Protein 2J7Y (pdb70)

Nearest PDB structures (foldseek):
  2j7y-assembly1_A  TM=1.004E+00  e=1.438E-30  Rattus norvegicus
  2j7x-assembly1_A  TM=1.004E+00  e=1.179E-29  Rattus norvegicus
  2qgt-assembly1_A  TM=9.752E-01  e=3.119E-21  Homo sapiens
  1zky-assembly1_A  TM=9.748E-01  e=7.439E-21  Homo sapiens
  4dma-assembly1_A  TM=9.718E-01  e=1.546E-20  Homo sapiens

GO terms:
  GO:0005739 mitochondrion (C, IDA)
  GO:0000978 RNA polymerase II cis-regulatory region sequence-specific DNA binding (F, IDA)
  GO:0001228 DNA-binding transcription activator activity, RNA polymerase II-specific (F, IDA)
  GO:0045944 positive regulation of transcription by RNA polymerase II (P, IDA)
  GO:0005496 steroid binding (F, IDA)
  GO:0005515 protein binding (F, IPI)
  GO:0001541 ovarian follicle development (P, IEP)
  GO:0001662 behavioral fear response (P, IDA)
  GO:0043025 neuronal cell body (C, IDA)
  GO:0043204 perikaryon (C, IDA)
  GO:0048471 perinuclear region of cytoplasm (C, IDA)
  GO:0035094 response to nicotine (P, IEP)
  GO:0003707 nuclear steroid receptor activity (F, IDA)
  GO:0043065 positive regulation of apoptotic process (P, IDA)
  GO:0043524 negative regulation of neuron apoptotic process (P, IDA)
  GO:0043627 response to estrogen (P, IEP)
  GO:0044752 response to human chorionic gonadotropin (P, IEP)
  GO:0045471 response to ethanol (P, IEP)
  GO:0045893 positive regulation of DNA-templated transcription (P, IDA)
  GO:0009410 response to xenobiotic stimulus (P, IEP)

Sequence (235 aa):
TLSPEQLVLTLLEAEPPNVLVSFTEASMMMSLTKLADKELVHMIGWAKKIPGFVELSLLDQVRLLESCWMEVLMVGLMWRSIDHPGKLIFAPDLVLDRDEGKCVEGILEIFDMLLATTSRFRELKLQHKEYLCVKAMILLNSSMYPLAESSRKLTHLLNAVTDALVWVIAKSGISSQQQSVRLANLLMLLSHVRHISNKGMEHLLSMKCKNVVPVYDLLLEMLNAHQSLINLLAD

Structure (mmCIF, N/CA/C/O backbone):
data_2J7Y
#
_entry.id   2J7Y
#
_cell.length_a   62.640
_cell.length_b   62.640
_cell.length_c   171.640
_cell.angle_alpha   90.00
_cell.angle_beta   90.00
_cell.angle_gamma   90.00
#
_symmetry.space_group_name_H-M   'P 41 2 2'
#
loop_
_entity.id
_entity.type
_entity.pdbx_description
1 polymer 'ESTROGEN RECEPTOR BETA'
2 polymer 'NUCLEAR RECEPTOR COACTIVATOR 5'
3 non-polymer (16ALPHA,17ALPHA)-ESTRA-1,3,5(10)-TRIENE-3,16,17-TRIOL
4 non-polymer 1,2-ETHANEDIOL
5 non-polymer 'BICARBONATE ION'
6 non-polymer 'SULFATE ION'
7 water water
#
loop_
_atom_site.group_PDB
_atom_site.id
_atom_site.type_symbol
_atom_site.label_atom_id
_atom_site.label_alt_id
_atom_site.label_comp_id
_atom_site.label_asym_id
_atom_site.label_entity_id
_atom_site.label_seq_id
_atom_site.pdbx_PDB_ins_code
_atom_site.Cartn_x
_atom_site.Cartn_y
_atom_site.Cartn_z
_atom_site.occupancy
_atom_site.B_iso_or_equiv
_atom_site.auth_seq_id
_atom_site.auth_comp_id
_atom_site.auth_asym_id
_atom_site.auth_atom_id
_atom_site.pdbx_PDB_model_num
ATOM 1 N N . THR A 1 8 ? 49.865 66.934 84.061 1.00 72.34 217 THR A N 1
ATOM 2 C CA . THR A 1 8 ? 50.544 65.731 83.495 1.00 70.46 217 THR A CA 1
ATOM 3 C C . THR A 1 8 ? 51.922 65.498 84.137 1.00 65.89 217 THR A C 1
ATOM 4 O O . THR A 1 8 ? 52.563 66.426 84.638 1.00 64.43 217 THR A O 1
ATOM 8 N N . LEU A 1 9 ? 52.349 64.237 84.126 1.00 57.99 218 LEU A N 1
ATOM 9 C CA . LEU A 1 9 ? 53.689 63.838 84.546 1.00 50.13 218 LEU A CA 1
ATOM 10 C C . LEU A 1 9 ? 54.677 64.103 83.426 1.00 46.72 218 LEU A C 1
ATOM 11 O O . LEU A 1 9 ? 54.301 64.109 82.256 1.00 46.29 218 LEU A O 1
ATOM 16 N N . SER A 1 10 ? 55.950 64.262 83.758 1.00 43.57 219 SER A N 1
ATOM 17 C CA . SER A 1 10 ? 56.986 64.272 82.745 1.00 44.47 219 SER A CA 1
ATOM 18 C C . SER A 1 10 ? 57.137 62.864 82.157 1.00 46.03 219 SER A C 1
ATOM 19 O O . SER A 1 10 ? 56.653 61.898 82.748 1.00 42.09 219 SER A O 1
ATOM 22 N N . PRO A 1 11 ? 57.800 62.742 80.993 1.00 47.97 220 PRO A N 1
ATOM 23 C CA . PRO A 1 11 ? 58.029 61.376 80.500 1.00 46.77 220 PRO A CA 1
ATOM 24 C C . PRO A 1 11 ? 58.871 60.531 81.461 1.00 45.86 220 PRO A C 1
ATOM 25 O O . PRO A 1 11 ? 58.561 59.349 81.645 1.00 44.25 220 PRO A O 1
ATOM 29 N N . GLU A 1 12 ? 59.923 61.091 82.060 1.00 45.06 221 GLU A N 1
ATOM 30 C CA . GLU A 1 12 ? 60.691 60.317 83.043 1.00 47.71 221 GLU A CA 1
ATOM 31 C C . GLU A 1 12 ? 59.801 59.885 84.214 1.00 45.30 221 GLU A C 1
ATOM 32 O O . GLU A 1 12 ? 59.908 58.753 84.685 1.00 42.42 221 GLU A O 1
ATOM 38 N N . GLN A 1 13 ? 58.935 60.780 84.687 1.00 42.94 222 GLN A N 1
ATOM 39 C CA . GLN A 1 13 ? 58.021 60.438 85.772 1.00 41.99 222 GLN A CA 1
ATOM 40 C C . GLN A 1 13 ? 57.071 59.316 85.367 1.00 40.74 222 GLN A C 1
ATOM 41 O O . GLN A 1 13 ? 56.797 58.399 86.160 1.00 38.38 222 GLN A O 1
ATOM 47 N N . LEU A 1 14 ? 56.547 59.382 84.146 1.00 41.18 223 LEU A N 1
ATOM 48 C CA . LEU A 1 14 ? 55.616 58.348 83.671 1.00 38.58 223 LEU A CA 1
ATOM 49 C C . LEU A 1 14 ? 56.295 56.985 83.559 1.00 37.54 223 LEU A C 1
ATOM 50 O O . LEU A 1 14 ? 55.789 55.996 84.049 1.00 38.56 223 LEU A O 1
ATOM 57 N N . VAL A 1 15 ? 57.487 56.956 82.985 1.00 38.30 224 VAL A N 1
ATOM 58 C CA . VAL A 1 15 ? 58.204 55.684 82.861 1.00 38.53 224 VAL A CA 1
ATOM 59 C C . VAL A 1 15 ? 58.511 55.063 84.241 1.00 36.01 224 VAL A C 1
ATOM 60 O O . VAL A 1 15 ? 58.354 53.849 84.419 1.00 36.86 224 VAL A O 1
ATOM 64 N N . LEU A 1 16 ? 58.947 55.880 85.202 1.00 37.96 225 LEU A N 1
ATOM 65 C CA . LEU A 1 16 ? 59.170 55.377 86.562 1.00 37.83 225 LEU A CA 1
ATOM 66 C C . LEU A 1 16 ? 57.884 54.868 87.218 1.00 40.10 225 LEU A C 1
ATOM 67 O O . LEU A 1 16 ? 57.917 53.913 87.993 1.00 39.55 225 LEU A O 1
ATOM 72 N N . THR A 1 17 ? 56.741 55.492 86.909 1.00 39.31 226 THR A N 1
ATOM 73 C CA . THR A 1 17 ? 55.468 54.984 87.403 1.00 38.05 226 THR A CA 1
ATOM 74 C C . THR A 1 17 ? 55.152 53.602 86.828 1.00 37.19 226 THR A C 1
ATOM 75 O O . THR A 1 17 ? 54.719 52.701 87.561 1.00 37.78 226 THR A O 1
ATOM 79 N N . LEU A 1 18 ? 55.425 53.419 85.538 1.00 39.00 227 LEU A N 1
ATOM 80 C CA . LEU A 1 18 ? 55.247 52.128 84.867 1.00 36.38 227 LEU A CA 1
ATOM 81 C C . LEU A 1 18 ? 56.176 51.093 85.479 1.00 38.55 227 LEU A C 1
ATOM 82 O O . LEU A 1 18 ? 55.772 49.974 85.700 1.00 37.42 227 LEU A O 1
ATOM 87 N N . LEU A 1 19 ? 57.412 51.471 85.778 1.00 36.58 228 LEU A N 1
ATOM 88 C CA . LEU A 1 19 ? 58.325 50.520 86.413 1.00 36.94 228 LEU A CA 1
ATOM 89 C C . LEU A 1 19 ? 57.717 50.004 87.727 1.00 37.30 228 LEU A C 1
ATOM 90 O O . LEU A 1 19 ? 57.669 48.794 87.999 1.00 37.30 228 LEU A O 1
ATOM 95 N N . GLU A 1 20 ? 57.250 50.914 88.549 1.00 37.21 229 GLU A N 1
ATOM 96 C CA . GLU A 1 20 ? 56.826 50.495 89.888 1.00 38.78 229 GLU A CA 1
ATOM 97 C C . GLU A 1 20 ? 55.504 49.730 89.869 1.00 39.37 229 GLU A C 1
ATOM 98 O O . GLU A 1 20 ? 55.216 48.986 90.813 1.00 42.04 229 GLU A O 1
ATOM 104 N N . ALA A 1 21 ? 54.742 49.877 88.777 1.00 37.02 230 ALA A N 1
ATOM 105 C CA . ALA A 1 21 ? 53.492 49.131 88.580 1.00 37.77 230 ALA A CA 1
ATOM 106 C C . ALA A 1 21 ? 53.709 47.661 88.231 1.00 37.41 230 ALA A C 1
ATOM 107 O O . ALA A 1 21 ? 52.767 46.870 88.260 1.00 40.81 230 ALA A O 1
ATOM 109 N N . GLU A 1 22 ? 54.946 47.277 87.919 1.00 37.80 231 GLU A N 1
ATOM 110 C CA . GLU A 1 22 ? 55.216 45.952 87.412 1.00 38.46 231 GLU A CA 1
ATOM 111 C C . GLU A 1 22 ? 54.667 44.901 88.380 1.00 38.01 231 GLU A C 1
ATOM 112 O O . GLU A 1 22 ? 54.889 44.981 89.607 1.00 39.21 231 GLU A O 1
ATOM 118 N N . PRO A 1 23 ? 54.004 43.877 87.834 1.00 40.24 232 PRO A N 1
ATOM 119 C CA . PRO A 1 23 ? 53.412 42.858 88.694 1.00 40.56 232 PRO A CA 1
ATOM 120 C C . PRO A 1 23 ? 54.438 41.893 89.295 1.00 41.73 232 PRO A C 1
ATOM 121 O O . PRO A 1 23 ? 55.532 41.738 88.751 1.00 38.79 232 PRO A O 1
ATOM 125 N N . PRO A 1 24 ? 54.065 41.220 90.397 1.00 42.33 233 PRO A N 1
ATOM 126 C CA . PRO A 1 24 ? 54.883 40.138 90.910 1.00 42.27 233 PRO A CA 1
ATOM 127 C C . PRO A 1 24 ? 55.002 39.030 89.883 1.00 43.29 233 PRO A C 1
ATOM 128 O O . PRO A 1 24 ? 54.110 38.845 89.051 1.00 43.41 233 PRO A O 1
ATOM 132 N N . ASN A 1 25 ? 56.082 38.281 89.963 1.00 42.06 234 ASN A N 1
ATOM 133 C CA . ASN A 1 25 ? 56.217 37.096 89.160 1.00 43.60 234 ASN A CA 1
ATOM 134 C C . ASN A 1 25 ? 55.489 35.939 89.809 1.00 39.74 234 ASN A C 1
ATOM 135 O O . ASN A 1 25 ? 55.271 35.933 91.025 1.00 39.52 234 ASN A O 1
ATOM 140 N N . VAL A 1 26 ? 55.122 34.972 88.972 1.00 40.87 235 VAL A N 1
ATOM 141 C CA . VAL A 1 26 ? 54.386 33.808 89.406 1.00 42.81 235 VAL A CA 1
ATOM 142 C C . VAL A 1 26 ? 55.161 32.562 89.019 1.00 39.31 235 VAL A C 1
ATOM 143 O O . VAL A 1 26 ? 55.949 32.556 88.072 1.00 40.92 235 VAL A O 1
ATOM 147 N N . LEU A 1 27 ? 54.915 31.506 89.772 1.00 38.91 236 LEU A N 1
ATOM 148 C CA . LEU A 1 27 ? 55.500 30.205 89.538 1.00 43.81 236 LEU A CA 1
ATOM 149 C C . LEU A 1 27 ? 54.341 29.240 89.314 1.00 45.59 236 LEU A C 1
ATOM 150 O O . LEU A 1 27 ? 53.284 29.369 89.950 1.00 45.79 236 LEU A O 1
ATOM 155 N N . VAL A 1 28 ? 54.538 28.288 88.410 1.00 51.58 237 VAL A N 1
ATOM 156 C CA . VAL A 1 28 ? 53.470 27.350 88.054 1.00 57.09 237 VAL A CA 1
ATOM 157 C C . VAL A 1 28 ? 53.354 26.268 89.116 1.00 61.54 237 VAL A C 1
ATOM 158 O O . VAL A 1 28 ? 52.321 26.165 89.779 1.00 65.90 237 VAL A O 1
ATOM 160 N N . SER A 1 29 ? 54.409 25.468 89.277 1.00 62.47 238 SER A N 1
ATOM 161 C CA . SER A 1 29 ? 54.400 24.326 90.213 1.00 65.34 238 SER A CA 1
ATOM 162 C C . SER A 1 29 ? 55.522 23.324 89.902 1.00 66.44 238 SER A C 1
ATOM 163 O O . SER A 1 29 ? 56.595 23.700 89.417 1.00 68.24 238 SER A O 1
ATOM 166 N N . PHE A 1 35 ? 55.637 15.961 79.925 1.00 49.69 244 PHE A N 1
ATOM 167 C CA . PHE A 1 35 ? 54.372 16.603 79.583 1.00 49.35 244 PHE A CA 1
ATOM 168 C C . PHE A 1 35 ? 53.466 15.672 78.776 1.00 49.92 244 PHE A C 1
ATOM 169 O O . PHE A 1 35 ? 53.947 14.846 77.998 1.00 51.49 244 PHE A O 1
ATOM 177 N N . THR A 1 36 ? 52.159 15.786 79.000 1.00 47.21 245 THR A N 1
ATOM 178 C CA . THR A 1 36 ? 51.155 15.313 78.053 1.00 45.38 245 THR A CA 1
ATOM 179 C C . THR A 1 36 ? 50.468 16.539 77.462 1.00 45.12 245 THR A C 1
ATOM 180 O O . THR A 1 36 ? 50.740 17.669 77.878 1.00 42.65 245 THR A O 1
ATOM 184 N N . GLU A 1 37 ? 49.555 16.332 76.520 1.00 43.20 246 GLU A N 1
ATOM 185 C CA . GLU A 1 37 ? 48.750 17.450 76.027 1.00 45.63 246 GLU A CA 1
ATOM 186 C C . GLU A 1 37 ? 47.982 18.098 77.185 1.00 43.95 246 GLU A C 1
ATOM 187 O O . GLU A 1 37 ? 47.956 19.331 77.320 1.00 43.19 246 GLU A O 1
ATOM 193 N N . ALA A 1 38 ? 47.377 17.251 78.021 1.00 43.46 247 ALA A N 1
ATOM 194 C CA . ALA A 1 38 ? 46.622 17.696 79.195 1.00 42.13 247 ALA A CA 1
ATOM 195 C C . ALA A 1 38 ? 47.471 18.472 80.203 1.00 41.52 247 ALA A C 1
ATOM 196 O O . ALA A 1 38 ? 47.073 19.553 80.643 1.00 41.06 247 ALA A O 1
ATOM 198 N N . SER A 1 39 ? 48.626 17.920 80.572 1.00 39.85 248 SER A N 1
ATOM 199 C CA . SER A 1 39 ? 49.458 18.518 81.614 1.00 40.79 248 SER A CA 1
ATOM 200 C C . SER A 1 39 ? 50.136 19.823 81.170 1.00 40.07 248 SER A C 1
ATOM 201 O O . SER A 1 39 ? 50.315 20.714 81.993 1.00 43.24 248 SER A O 1
ATOM 204 N N . MET A 1 40 ? 50.515 19.942 79.892 1.00 40.01 249 MET A N 1
ATOM 205 C CA . MET A 1 40 ? 51.059 21.217 79.376 1.00 41.52 249 MET A CA 1
ATOM 206 C C . MET A 1 40 ? 49.973 22.280 79.403 1.00 39.42 249 MET A C 1
ATOM 207 O O . MET A 1 40 ? 50.206 23.384 79.886 1.00 36.94 249 MET A O 1
ATOM 212 N N . MET A 1 41 ? 48.781 21.956 78.911 1.00 37.81 250 MET A N 1
ATOM 213 C CA . MET A 1 41 ? 47.685 22.939 78.925 1.00 41.34 250 MET A CA 1
ATOM 214 C C . MET A 1 41 ? 47.223 23.297 80.341 1.00 42.25 250 MET A C 1
ATOM 215 O O . MET A 1 41 ? 46.840 24.438 80.608 1.00 39.85 250 MET A O 1
ATOM 220 N N . MET A 1 42 ? 47.258 22.322 81.245 1.00 40.56 251 MET A N 1
ATOM 221 C CA . MET A 1 42 ? 46.944 22.586 82.644 1.00 42.37 251 MET A CA 1
ATOM 222 C C . MET A 1 42 ? 47.913 23.592 83.240 1.00 38.95 251 MET A C 1
ATOM 223 O O . MET A 1 42 ? 47.501 24.560 83.872 1.00 40.45 251 MET A O 1
ATOM 228 N N . SER A 1 43 ? 49.204 23.353 83.043 1.00 37.64 252 SER A N 1
ATOM 229 C CA . SER A 1 43 ? 50.239 24.299 83.485 1.00 38.23 252 SER A CA 1
ATOM 230 C C . SER A 1 43 ? 50.077 25.692 82.890 1.00 36.73 252 SER A C 1
ATOM 231 O O . SER A 1 43 ? 50.190 26.694 83.596 1.00 38.24 252 SER A O 1
ATOM 234 N N . LEU A 1 44 ? 49.819 25.756 81.587 1.00 36.58 253 LEU A N 1
ATOM 235 C CA . LEU A 1 44 ? 49.738 27.040 80.897 1.00 36.56 253 LEU A CA 1
ATOM 236 C C . LEU A 1 44 ? 48.491 27.802 81.325 1.00 37.28 253 LEU A C 1
ATOM 237 O O . LEU A 1 44 ? 48.545 29.009 81.510 1.00 37.21 253 LEU A O 1
ATOM 242 N N . THR A 1 45 ? 47.370 27.099 81.478 1.00 38.66 254 THR A N 1
ATOM 243 C CA . THR A 1 45 ? 46.132 27.751 81.933 1.00 38.74 254 THR A CA 1
ATOM 244 C C . THR A 1 45 ? 46.215 28.188 83.405 1.00 36.31 254 THR A C 1
ATOM 245 O O . THR A 1 45 ? 45.793 29.290 83.746 1.00 39.46 254 THR A O 1
ATOM 249 N N . LYS A 1 46 ? 46.787 27.361 84.267 1.00 36.44 255 LYS A N 1
ATOM 250 C CA . LYS A 1 46 ? 47.010 27.767 85.659 1.00 40.40 255 LYS A CA 1
ATOM 251 C C . LYS A 1 46 ? 47.892 29.018 85.755 1.00 39.22 255 LYS A C 1
ATOM 252 O O . LYS A 1 46 ? 47.617 29.927 86.556 1.00 38.00 255 LYS A O 1
ATOM 256 N N . LEU A 1 47 ? 48.929 29.066 84.919 1.00 37.90 256 LEU A N 1
ATOM 257 C CA . LEU A 1 47 ? 49.808 30.223 84.803 1.00 38.20 256 LEU A CA 1
ATOM 258 C C . LEU A 1 47 ? 49.042 31.482 84.393 1.00 40.14 256 LEU A C 1
ATOM 259 O O . LEU A 1 47 ? 49.179 32.531 85.032 1.00 38.49 256 LEU A O 1
ATOM 264 N N . ALA A 1 48 ? 48.243 31.372 83.332 1.00 38.59 257 ALA A N 1
ATOM 265 C CA . ALA A 1 48 ? 47.501 32.519 82.834 1.00 38.14 257 ALA A CA 1
ATOM 266 C C . ALA A 1 48 ? 46.563 33.074 83.904 1.00 38.41 257 ALA A C 1
ATOM 267 O O . ALA A 1 48 ? 46.476 34.285 84.081 1.00 37.47 257 ALA A O 1
ATOM 269 N N . ASP A 1 49 ? 45.850 32.202 84.598 1.00 37.49 258 ASP A N 1
ATOM 270 C CA . ASP A 1 49 ? 44.923 32.647 85.631 1.00 37.13 258 ASP A CA 1
ATOM 271 C C . ASP A 1 49 ? 45.637 33.419 86.737 1.00 39.07 258 ASP A C 1
ATOM 272 O O . ASP A 1 49 ? 45.146 34.468 87.170 1.00 41.18 258 ASP A O 1
ATOM 277 N N . LYS A 1 50 ? 46.808 32.931 87.163 1.00 38.15 259 LYS A N 1
ATOM 278 C CA . LYS A 1 50 ? 47.593 33.593 88.204 1.00 38.37 259 LYS A CA 1
ATOM 279 C C . LYS A 1 50 ? 48.058 34.973 87.724 1.00 37.03 259 LYS A C 1
ATOM 280 O O . LYS A 1 50 ? 47.950 35.957 88.451 1.00 38.66 259 LYS A O 1
ATOM 286 N N . GLU A 1 51 ? 48.599 35.031 86.505 1.00 36.30 260 GLU A N 1
ATOM 287 C CA . GLU A 1 51 ? 49.037 36.291 85.920 1.00 36.07 260 GLU A CA 1
ATOM 288 C C . GLU A 1 51 ? 47.915 37.283 85.724 1.00 36.80 260 GLU A C 1
ATOM 289 O O . GLU A 1 51 ? 48.128 38.498 85.856 1.00 38.59 260 GLU A O 1
ATOM 295 N N . LEU A 1 52 ? 46.731 36.788 85.387 1.00 36.62 261 LEU A N 1
ATOM 296 C CA . LEU A 1 52 ? 45.579 37.677 85.164 1.00 37.16 261 LEU A CA 1
ATOM 297 C C . LEU A 1 52 ? 45.200 38.430 86.426 1.00 36.30 261 LEU A C 1
ATOM 298 O O . LEU A 1 52 ? 44.881 39.616 86.367 1.00 37.94 261 LEU A O 1
ATOM 303 N N . VAL A 1 53 ? 45.241 37.751 87.568 1.00 36.12 262 VAL A N 1
ATOM 304 C CA . VAL A 1 53 ? 44.924 38.403 88.840 1.00 37.43 262 VAL A CA 1
ATOM 305 C C . VAL A 1 53 ? 45.876 39.585 89.033 1.00 35.57 262 VAL A C 1
ATOM 306 O O . VAL A 1 53 ? 45.435 40.694 89.361 1.00 38.11 262 VAL A O 1
ATOM 310 N N . HIS A 1 54 ? 47.175 39.354 88.827 1.00 37.21 263 HIS A N 1
ATOM 311 C CA . HIS A 1 54 ? 48.176 40.410 88.970 1.00 38.76 263 HIS A CA 1
ATOM 312 C C . HIS A 1 54 ? 48.063 41.493 87.881 1.00 37.96 263 HIS A C 1
ATOM 313 O O . HIS A 1 54 ? 48.320 42.661 88.148 1.00 41.01 263 HIS A O 1
ATOM 320 N N . MET A 1 55 ? 47.613 41.114 86.683 1.00 38.58 264 MET A N 1
ATOM 321 C CA . MET A 1 55 ? 47.427 42.072 85.603 1.00 38.49 264 MET A CA 1
ATOM 322 C C . MET A 1 55 ? 46.438 43.166 85.961 1.00 35.74 264 MET A C 1
ATOM 323 O O . MET A 1 55 ? 46.639 44.333 85.623 1.00 37.89 264 MET A O 1
ATOM 328 N N . ILE A 1 56 ? 45.349 42.794 86.626 1.00 37.36 265 ILE A N 1
ATOM 329 C CA . ILE A 1 56 ? 44.363 43.785 87.037 1.00 36.36 265 ILE A CA 1
ATOM 330 C C . ILE A 1 56 ? 44.959 44.793 88.004 1.00 37.45 265 ILE A C 1
ATOM 331 O O . ILE A 1 56 ? 44.736 46.011 87.858 1.00 37.54 265 ILE A O 1
ATOM 336 N N . GLY A 1 57 ? 45.743 44.290 88.970 1.00 38.77 266 GLY A N 1
ATOM 337 C CA . GLY A 1 57 ? 46.476 45.143 89.912 1.00 39.00 266 GLY A CA 1
ATOM 338 C C . GLY A 1 57 ? 47.428 46.096 89.219 1.00 38.17 266 GLY A C 1
ATOM 339 O O . GLY A 1 57 ? 47.489 47.282 89.561 1.00 39.56 266 GLY A O 1
ATOM 340 N N . TRP A 1 58 ? 48.138 45.578 88.229 1.00 38.28 267 TRP A N 1
ATOM 341 C CA . TRP A 1 58 ? 49.045 46.367 87.372 1.00 37.87 267 TRP A CA 1
ATOM 342 C C . TRP A 1 58 ? 48.304 47.479 86.643 1.00 38.09 267 TRP A C 1
ATOM 343 O O . TRP A 1 58 ? 48.678 48.636 86.725 1.00 36.02 267 TRP A O 1
ATOM 354 N N . ALA A 1 59 ? 47.215 47.136 85.954 1.00 36.41 268 ALA A N 1
ATOM 355 C CA . ALA A 1 59 ? 46.448 48.150 85.218 1.00 37.08 268 ALA A CA 1
ATOM 356 C C . ALA A 1 59 ? 46.022 49.308 86.133 1.00 36.06 268 ALA A C 1
ATOM 357 O O . ALA A 1 59 ? 46.095 50.481 85.748 1.00 40.18 268 ALA A O 1
ATOM 359 N N . LYS A 1 60 ? 45.577 48.977 87.341 1.00 36.49 269 LYS A N 1
ATOM 360 C CA . LYS A 1 60 ? 45.144 49.982 88.310 1.00 40.42 269 LYS A CA 1
ATOM 361 C C . LYS A 1 60 ? 46.245 50.986 88.727 1.00 39.58 269 LYS A C 1
ATOM 362 O O . LYS A 1 60 ? 45.931 52.078 89.198 1.00 39.76 269 LYS A O 1
ATOM 368 N N . LYS A 1 61 ? 47.505 50.608 88.545 1.00 42.47 270 LYS A N 1
ATOM 369 C CA . LYS A 1 61 ? 48.648 51.478 88.835 1.00 43.12 270 LYS A CA 1
ATOM 370 C C . LYS A 1 61 ? 49.108 52.346 87.665 1.00 43.38 270 LYS A C 1
ATOM 371 O O . LYS A 1 61 ? 49.978 53.215 87.839 1.00 46.05 270 LYS A O 1
ATOM 377 N N . ILE A 1 62 ? 48.539 52.132 86.480 1.00 41.85 271 ILE A N 1
ATOM 378 C CA . ILE A 1 62 ? 48.865 52.935 85.304 1.00 42.22 271 ILE A CA 1
ATOM 379 C C . ILE A 1 62 ? 48.156 54.269 85.469 1.00 46.40 271 ILE A C 1
ATOM 380 O O . ILE A 1 62 ? 46.947 54.301 85.684 1.00 44.47 271 ILE A O 1
ATOM 385 N N . PRO A 1 63 ? 48.902 55.385 85.374 1.00 50.11 272 PRO A N 1
ATOM 386 C CA . PRO A 1 63 ? 48.303 56.701 85.629 1.00 49.53 272 PRO A CA 1
ATOM 387 C C . PRO A 1 63 ? 47.041 56.943 84.811 1.00 42.48 272 PRO A C 1
ATOM 388 O O . PRO A 1 63 ? 47.041 56.783 83.578 1.00 45.79 272 PRO A O 1
ATOM 392 N N . GLY A 1 64 ? 45.971 57.263 85.516 1.00 42.59 273 GLY A N 1
ATOM 393 C CA . GLY A 1 64 ? 44.702 57.601 84.890 1.00 42.93 273 GLY A CA 1
ATOM 394 C C . GLY A 1 64 ? 43.745 56.440 84.696 1.00 41.09 273 GLY A C 1
ATOM 395 O O . GLY A 1 64 ? 42.556 56.663 84.512 1.00 39.18 273 GLY A O 1
ATOM 396 N N . PHE A 1 65 ? 44.240 55.204 84.726 1.00 40.67 274 PHE A N 1
ATOM 397 C CA . PHE A 1 65 ? 43.381 54.065 84.368 1.00 39.75 274 PHE A CA 1
ATOM 398 C C . PHE A 1 65 ? 42.130 53.990 85.224 1.00 39.40 274 PHE A C 1
ATOM 399 O O . PHE A 1 65 ? 41.022 53.831 84.706 1.00 38.48 274 PHE A O 1
ATOM 407 N N . VAL A 1 66 ? 42.287 54.120 86.546 1.00 40.48 275 VAL A N 1
ATOM 408 C CA . VAL A 1 66 ? 41.125 54.053 87.449 1.00 38.98 275 VAL A CA 1
ATOM 409 C C . VAL A 1 66 ? 40.180 55.264 87.374 1.00 38.62 275 VAL A C 1
ATOM 410 O O . VAL A 1 66 ? 39.088 55.227 87.929 1.00 41.39 275 VAL A O 1
ATOM 414 N N . GLU A 1 67 ? 40.596 56.324 86.677 1.00 39.67 276 GLU A N 1
ATOM 415 C CA . GLU A 1 67 ? 39.734 57.470 86.405 1.00 41.74 276 GLU A CA 1
ATOM 416 C C . GLU A 1 67 ? 38.820 57.247 85.193 1.00 38.12 276 GLU A C 1
ATOM 417 O O . GLU A 1 67 ? 3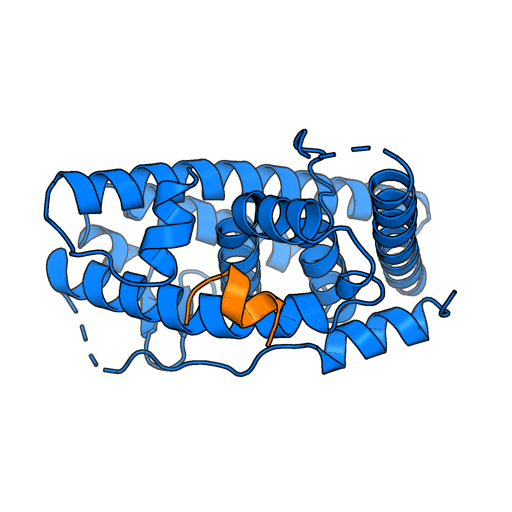7.906 58.035 84.939 1.00 37.90 276 GLU A O 1
ATOM 423 N N . LEU A 1 68 ? 39.080 56.197 84.425 1.00 35.14 277 LEU A N 1
ATOM 424 C CA . LEU A 1 68 ? 38.230 55.854 83.294 1.00 35.99 277 LEU A CA 1
ATOM 425 C C . LEU A 1 68 ? 36.937 55.272 83.844 1.00 35.76 277 LEU A C 1
ATOM 426 O O . LEU A 1 68 ? 36.910 54.833 84.995 1.00 34.56 277 LEU A O 1
ATOM 431 N N . SER A 1 69 ? 35.879 55.258 83.033 1.00 34.47 278 SER A N 1
ATOM 432 C CA . SER A 1 69 ? 34.632 54.593 83.429 1.00 34.77 278 SER A CA 1
ATOM 433 C C . SER A 1 69 ? 34.919 53.116 83.728 1.00 32.09 278 SER A C 1
ATOM 434 O O . SER A 1 69 ? 35.804 52.533 83.106 1.00 34.45 278 SER A O 1
ATOM 437 N N . LEU A 1 70 ? 34.167 52.515 84.667 1.00 30.47 279 LEU A N 1
ATOM 438 C CA . LEU A 1 70 ? 34.336 51.089 85.025 1.00 31.85 279 LEU A CA 1
ATOM 439 C C . LEU A 1 70 ? 34.162 50.234 83.738 1.00 38.47 279 LEU A C 1
ATOM 440 O O . LEU A 1 70 ? 35.036 49.281 83.419 1.00 37.00 279 LEU A O 1
ATOM 445 N N . LEU A 1 71 ? 33.155 50.586 82.928 1.00 37.32 280 LEU A N 1
ATOM 446 C CA . LEU A 1 71 ? 32.951 49.846 81.661 1.00 38.99 280 LEU A CA 1
ATOM 447 C C . LEU A 1 71 ? 34.173 49.873 80.726 1.00 35.35 280 LEU A C 1
ATOM 448 O O . LEU A 1 71 ? 34.601 48.830 80.162 1.00 37.02 280 LEU A O 1
ATOM 453 N N . ASP A 1 72 ? 34.798 51.047 80.547 1.00 37.69 281 ASP A N 1
ATOM 454 C CA . ASP A 1 72 ? 36.055 51.147 79.777 1.00 37.56 281 ASP A CA 1
ATOM 455 C C . ASP A 1 72 ? 37.167 50.335 80.396 1.00 38.17 281 ASP A C 1
ATOM 456 O O . ASP A 1 72 ? 37.888 49.645 79.698 1.00 36.86 281 ASP A O 1
ATOM 461 N N . GLN A 1 73 ? 37.270 50.348 81.729 1.00 36.37 282 GLN A N 1
ATOM 462 C CA . GLN A 1 73 ? 38.327 49.566 82.360 1.00 37.41 282 GLN A CA 1
ATOM 463 C C . GLN A 1 73 ? 38.136 48.083 82.045 1.00 35.54 282 GLN A C 1
ATOM 464 O O . GLN A 1 73 ? 39.073 47.386 81.655 1.00 35.55 282 GLN A O 1
ATOM 470 N N . VAL A 1 74 ? 36.906 47.620 82.185 1.00 32.78 283 VAL A N 1
ATOM 471 C CA . VAL A 1 74 ? 36.591 46.238 81.879 1.00 34.45 283 VAL A CA 1
ATOM 472 C C . VAL A 1 74 ? 36.866 45.903 80.400 1.00 35.39 283 VAL A C 1
ATOM 473 O O . VAL A 1 74 ? 37.510 44.898 80.094 1.00 35.60 283 VAL A O 1
ATOM 477 N N . ARG A 1 75 ? 36.374 46.740 79.491 1.00 35.58 284 ARG A N 1
ATOM 478 C CA . ARG A 1 75 ? 36.511 46.467 78.054 1.00 37.20 284 ARG A CA 1
ATOM 479 C C . ARG A 1 75 ? 37.974 46.523 77.617 1.00 36.81 284 ARG A C 1
ATOM 480 O O . ARG A 1 75 ? 38.408 45.726 76.762 1.00 34.83 284 ARG A O 1
ATOM 493 N N . LEU A 1 76 ? 38.759 47.438 78.189 1.00 36.81 285 LEU A N 1
ATOM 494 C CA . LEU A 1 76 ? 40.186 47.490 77.841 1.00 36.41 285 LEU A CA 1
ATOM 495 C C . LEU A 1 76 ? 40.882 46.186 78.217 1.00 37.20 285 LEU A C 1
ATOM 496 O O . LEU A 1 76 ? 41.659 45.639 77.424 1.00 38.56 285 LEU A O 1
ATOM 501 N N . LEU A 1 77 ? 40.638 45.701 79.426 1.00 35.64 286 LEU A N 1
ATOM 502 C CA . LEU A 1 77 ? 41.285 44.467 79.904 1.00 35.19 286 LEU A CA 1
ATOM 503 C C . LEU A 1 77 ? 40.786 43.228 79.145 1.00 35.75 286 LEU A C 1
ATOM 504 O O . LEU A 1 77 ? 41.580 42.368 78.766 1.00 38.32 286 LEU A O 1
ATOM 509 N N . GLU A 1 78 ? 39.480 43.163 78.897 1.00 36.03 287 GLU A N 1
ATOM 510 C CA . GLU A 1 78 ? 38.894 42.109 78.044 1.00 37.99 287 GLU A CA 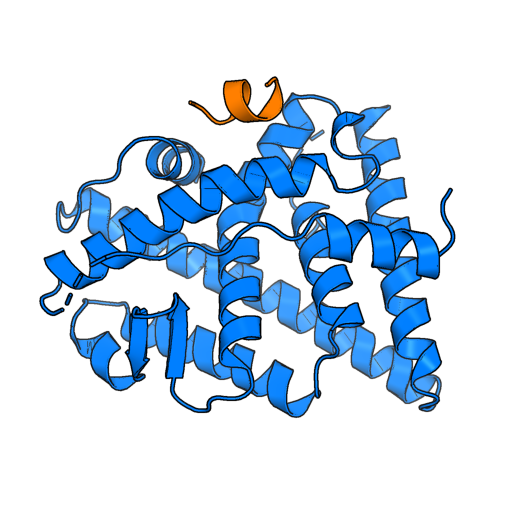1
ATOM 511 C C . GLU A 1 78 ? 39.556 42.031 76.658 1.00 39.60 287 GLU A C 1
ATOM 512 O O . GLU A 1 78 ? 39.834 40.942 76.149 1.00 42.60 287 GLU A O 1
ATOM 518 N N . SER A 1 79 ? 39.853 43.188 76.082 1.00 39.29 288 SER A N 1
ATOM 519 C CA . SER A 1 79 ? 40.438 43.275 74.745 1.00 38.69 288 SER A CA 1
ATOM 520 C C . SER A 1 79 ? 41.902 42.870 74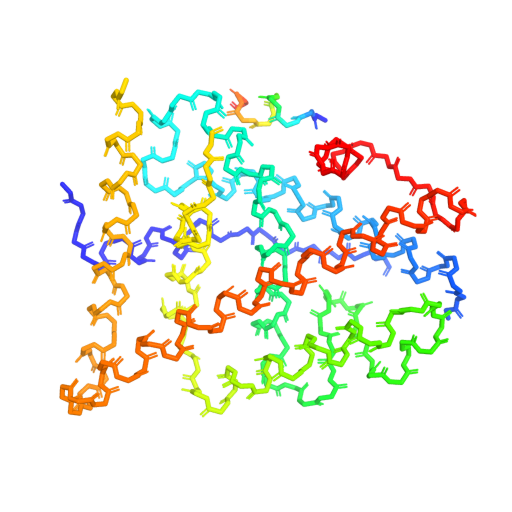.722 1.00 40.03 288 SER A C 1
ATOM 521 O O . SER A 1 79 ? 42.324 42.190 73.786 1.00 43.68 288 SER A O 1
ATOM 524 N N . CYS A 1 80 ? 42.683 43.275 75.719 1.00 36.31 289 CYS A N 1
ATOM 525 C CA . CYS A 1 80 ? 44.160 43.196 75.583 1.00 37.64 289 CYS A CA 1
ATOM 526 C C . CYS A 1 80 ? 44.835 42.107 76.399 1.00 39.12 289 CYS A C 1
ATOM 527 O O . CYS A 1 80 ? 46.047 41.925 76.271 1.00 38.48 289 CYS A O 1
ATOM 530 N N . TRP A 1 81 ? 44.097 41.390 77.260 1.00 38.78 290 TRP A N 1
ATOM 531 C CA . TRP A 1 81 ? 44.781 40.588 78.273 1.00 38.09 290 TRP A CA 1
ATOM 532 C C . TRP A 1 81 ? 45.793 39.608 77.672 1.00 38.58 290 TRP A C 1
ATOM 533 O O . TRP A 1 81 ? 46.890 39.470 78.174 1.00 39.29 290 TRP A O 1
ATOM 544 N N . MET A 1 82 ? 45.426 38.923 76.596 1.00 38.50 291 MET A N 1
ATOM 545 C CA . MET A 1 82 ? 46.349 37.931 76.030 1.00 38.64 291 MET A CA 1
ATOM 546 C C . MET A 1 82 ? 47.563 38.594 75.394 1.00 38.82 291 MET A C 1
ATOM 547 O O . MET A 1 82 ? 48.685 38.075 75.491 1.00 38.99 291 MET A O 1
ATOM 552 N N . GLU A 1 83 ? 47.361 39.756 74.783 1.00 38.31 292 GLU A N 1
ATOM 553 C CA . GLU A 1 83 ? 48.502 40.530 74.282 1.00 38.56 292 GLU A CA 1
ATOM 554 C C . GLU A 1 83 ? 49.482 40.914 75.385 1.00 39.89 292 GLU A C 1
ATOM 555 O O . GLU A 1 83 ? 50.706 40.813 75.213 1.00 38.50 292 GLU A O 1
ATOM 561 N N . VAL A 1 84 ? 48.947 41.372 76.514 1.00 39.05 293 VAL A N 1
ATOM 562 C CA . VAL A 1 84 ? 49.782 41.749 77.643 1.00 36.55 293 VAL A CA 1
ATOM 563 C C . VAL A 1 84 ? 50.545 40.534 78.183 1.00 35.08 293 VAL A C 1
ATOM 564 O O . VAL A 1 84 ? 51.758 40.630 78.479 1.00 37.76 293 VAL A O 1
ATOM 568 N N . LEU A 1 85 ? 49.862 39.404 78.340 1.00 37.38 294 LEU A N 1
ATOM 569 C CA . LEU A 1 85 ? 50.573 38.161 78.723 1.00 36.76 294 LEU A CA 1
ATOM 570 C C . LEU A 1 85 ? 51.716 37.842 77.737 1.00 39.26 294 LEU A C 1
ATOM 571 O O . LEU A 1 85 ? 52.876 37.565 78.129 1.00 38.46 294 LEU A O 1
ATOM 576 N N . MET A 1 86 ? 51.387 37.896 76.450 1.00 37.34 295 MET A N 1
ATOM 577 C CA . MET A 1 86 ? 52.354 37.557 75.398 1.00 37.39 295 MET A CA 1
ATOM 578 C C . MET A 1 86 ? 53.544 38.495 75.344 1.00 37.65 295 MET A C 1
ATOM 579 O O . MET A 1 86 ? 54.671 38.047 75.183 1.00 38.62 295 MET A O 1
ATOM 584 N N . VAL A 1 87 ? 53.342 39.801 75.486 1.00 36.95 296 VAL A N 1
ATOM 585 C CA . VAL A 1 87 ? 54.502 40.704 75.442 1.00 39.50 296 VAL A CA 1
ATOM 586 C C . VAL A 1 87 ? 55.402 40.469 76.666 1.00 38.91 296 VAL A C 1
ATOM 587 O O . VAL A 1 87 ? 56.634 40.544 76.552 1.00 37.76 296 VAL A O 1
ATOM 591 N N . GLY A 1 88 ? 54.811 40.112 77.811 1.00 39.35 297 GLY A N 1
ATOM 592 C CA . GLY A 1 88 ? 55.614 39.777 78.974 1.00 38.55 297 GLY A CA 1
ATOM 593 C C . GLY A 1 88 ? 56.455 38.539 78.725 1.00 37.79 297 GLY A C 1
ATOM 594 O O . GLY A 1 88 ? 57.621 38.484 79.087 1.00 38.21 297 GLY A O 1
ATOM 595 N N . LEU A 1 89 ? 55.844 37.518 78.116 1.00 37.73 298 LEU A N 1
ATOM 596 C CA . LEU A 1 89 ? 56.564 36.294 77.727 1.00 37.04 298 LEU A CA 1
ATOM 597 C C . LEU A 1 89 ? 57.710 36.606 76.787 1.00 38.08 298 LEU A C 1
ATOM 598 O O . LEU A 1 89 ? 58.809 36.081 76.942 1.00 37.06 298 LEU A O 1
ATOM 603 N N . MET A 1 90 ? 57.464 37.472 75.806 1.00 39.51 299 MET A N 1
ATOM 604 C CA . MET A 1 90 ? 58.507 37.837 74.857 1.00 39.41 299 MET A CA 1
ATOM 605 C C . MET A 1 90 ? 59.676 38.532 75.553 1.00 39.66 299 MET A C 1
ATOM 606 O O . MET A 1 90 ? 60.835 38.213 75.280 1.00 37.75 299 MET A O 1
ATOM 611 N N . TRP A 1 91 ? 59.376 39.448 76.470 1.00 39.46 300 TRP A N 1
ATOM 612 C CA . TRP A 1 91 ? 60.404 40.120 77.242 1.00 40.18 300 TRP A CA 1
ATOM 613 C C . TRP A 1 91 ? 61.210 39.159 78.107 1.00 38.59 300 TRP A C 1
ATOM 614 O O . TRP A 1 91 ? 62.454 39.227 78.138 1.00 37.75 300 TRP A O 1
ATOM 625 N N . ARG A 1 92 ? 60.530 38.261 78.808 1.00 37.96 301 ARG A N 1
ATOM 626 C CA . ARG A 1 92 ? 61.244 37.234 79.585 1.00 38.56 301 ARG A CA 1
ATOM 627 C C . ARG A 1 92 ? 62.164 36.341 78.724 1.00 38.93 301 ARG A C 1
ATOM 628 O O . ARG A 1 92 ? 63.221 35.865 79.195 1.00 40.41 301 ARG A O 1
ATOM 636 N N . SER A 1 93 ? 61.770 36.148 77.464 1.00 39.29 302 SER A N 1
ATOM 637 C CA . SER A 1 93 ? 62.448 35.231 76.560 1.00 37.53 302 SER A CA 1
ATOM 638 C C . SER A 1 93 ? 63.477 35.882 75.638 1.00 37.79 302 SER A C 1
ATOM 639 O O . SER A 1 93 ? 64.151 35.185 74.878 1.00 37.67 302 SER A O 1
ATOM 642 N N . ILE A 1 94 ? 63.597 37.208 75.694 1.00 37.75 303 ILE A N 1
ATOM 643 C CA . ILE A 1 94 ? 64.275 37.948 74.646 1.00 38.42 303 ILE A CA 1
ATOM 644 C C . ILE A 1 94 ? 65.729 37.538 74.479 1.00 41.08 303 ILE A C 1
ATOM 645 O O . ILE A 1 94 ? 66.234 37.546 73.369 1.00 44.75 303 ILE A O 1
ATOM 650 N N . ASP A 1 95 ? 66.389 37.151 75.557 1.00 41.78 304 ASP A N 1
ATOM 651 C CA . ASP A 1 95 ? 67.816 36.810 75.446 1.00 44.53 304 ASP A CA 1
ATOM 652 C C . ASP A 1 95 ? 68.101 35.313 75.439 1.00 46.05 304 ASP A C 1
ATOM 653 O O . ASP A 1 95 ? 69.254 34.879 75.663 1.00 44.82 304 ASP A O 1
ATOM 658 N N . HIS A 1 96 ? 67.073 34.522 75.137 1.00 43.76 305 HIS A N 1
ATOM 659 C CA . HIS A 1 96 ? 67.229 33.074 75.077 1.00 43.48 305 HIS A CA 1
ATOM 660 C C . HIS A 1 96 ? 66.612 32.464 73.829 1.00 43.74 305 HIS A C 1
ATOM 661 O O . HIS A 1 96 ? 65.484 31.950 73.862 1.00 40.92 305 HIS A O 1
ATOM 668 N N . PRO A 1 97 ? 67.361 32.548 72.714 1.00 40.89 306 PRO A N 1
ATOM 669 C CA . PRO A 1 97 ? 66.936 31.991 71.441 1.00 42.14 306 PRO A CA 1
ATOM 670 C C . PRO A 1 97 ? 66.392 30.582 71.578 1.00 39.78 306 PRO A C 1
ATOM 671 O O . PRO A 1 97 ? 66.998 29.747 72.245 1.00 38.16 306 PRO A O 1
ATOM 675 N N . GLY A 1 98 ? 65.242 30.336 70.961 1.00 41.08 307 GLY A N 1
ATOM 676 C CA . GLY A 1 98 ? 64.638 29.008 70.917 1.00 40.09 307 GLY A CA 1
ATOM 677 C C . GLY A 1 98 ? 63.916 28.542 72.167 1.00 39.64 307 GLY A C 1
ATOM 678 O O . GLY A 1 98 ? 63.527 27.377 72.263 1.00 40.88 307 GLY A O 1
ATOM 679 N N . LYS A 1 99 ? 63.791 29.423 73.150 1.00 39.88 308 LYS A N 1
ATOM 680 C CA . LYS A 1 99 ? 63.156 29.082 74.415 1.00 40.14 308 LYS A CA 1
ATOM 681 C C . LYS A 1 99 ? 62.068 30.078 74.727 1.00 37.22 308 LYS A C 1
ATOM 682 O O . LYS A 1 99 ? 62.190 31.268 74.428 1.00 37.18 308 LYS A O 1
ATOM 688 N N . LEU A 1 100 ? 60.986 29.577 75.310 1.00 36.49 309 LEU A N 1
ATOM 689 C CA . LEU A 1 100 ? 59.933 30.438 75.816 1.00 36.98 309 LEU A CA 1
ATOM 690 C C . LEU A 1 100 ? 59.951 30.321 77.336 1.00 36.02 309 LEU A C 1
ATOM 691 O O . LEU A 1 100 ? 59.747 29.248 77.887 1.00 37.31 309 LEU A O 1
ATOM 696 N N . ILE A 1 101 ? 60.263 31.436 77.996 1.00 35.15 310 ILE A N 1
ATOM 697 C CA . ILE A 1 101 ? 60.369 31.451 79.445 1.00 35.38 310 ILE A CA 1
ATOM 698 C C . ILE A 1 101 ? 59.000 31.863 79.981 1.00 38.07 310 ILE A C 1
ATOM 699 O O . ILE A 1 101 ? 58.760 33.034 80.251 1.00 39.29 310 ILE A O 1
ATOM 710 N N . PHE A 1 102 ? 58.083 30.903 80.059 1.00 38.80 311 PHE A N 1
ATOM 711 C CA . PHE A 1 102 ? 56.722 31.192 80.539 1.00 38.36 311 PHE A CA 1
ATOM 712 C C . PHE A 1 102 ? 56.742 31.631 81.999 1.00 38.51 311 PHE A C 1
ATOM 713 O O . PHE A 1 102 ? 56.032 32.572 82.388 1.00 38.33 311 PHE A O 1
ATOM 721 N N . ALA A 1 103 ? 57.570 30.964 82.790 1.00 39.28 312 ALA A N 1
ATOM 722 C CA . ALA A 1 103 ? 57.758 31.293 84.196 1.00 38.06 312 ALA A CA 1
ATOM 723 C C . ALA A 1 103 ? 59.032 30.629 84.670 1.00 40.69 312 ALA A C 1
ATOM 724 O O . ALA A 1 103 ? 59.543 29.721 84.012 1.00 42.36 312 ALA A O 1
ATOM 726 N N . PRO A 1 104 ? 59.550 31.049 85.826 1.00 42.34 313 PRO A N 1
ATOM 727 C CA . PRO A 1 104 ? 60.618 30.243 86.386 1.00 47.05 313 PRO A CA 1
ATOM 728 C C . PRO A 1 104 ? 60.099 28.816 86.640 1.00 47.85 313 PRO A C 1
ATOM 729 O O . PRO A 1 104 ? 59.008 28.635 87.169 1.00 49.16 313 PRO A O 1
ATOM 733 N N . ASP A 1 105 ? 60.857 27.821 86.215 1.00 50.03 314 ASP A N 1
ATOM 734 C CA . ASP A 1 105 ? 60.422 26.416 86.266 1.00 49.02 314 ASP A CA 1
ATOM 735 C C . ASP A 1 105 ? 59.307 26.079 85.256 1.00 46.24 314 ASP A C 1
ATOM 736 O O . ASP A 1 105 ? 58.664 25.030 85.353 1.00 44.33 314 ASP A O 1
ATOM 741 N N . LEU A 1 106 ? 59.092 26.949 84.278 1.00 41.74 315 LEU A N 1
ATOM 742 C CA . LEU A 1 106 ? 58.329 26.577 83.086 1.00 40.75 315 LEU A CA 1
ATOM 743 C C . LEU A 1 106 ? 59.006 27.215 81.885 1.00 40.17 315 LEU A C 1
ATOM 744 O O . LEU A 1 106 ? 58.530 28.188 81.325 1.00 38.58 315 LEU A O 1
ATOM 749 N N . VAL A 1 107 ? 60.170 26.664 81.547 1.00 38.28 316 VAL A N 1
ATOM 750 C CA . VAL A 1 107 ? 60.937 27.102 80.392 1.00 38.22 316 VAL A CA 1
ATOM 751 C C . VAL A 1 107 ? 60.766 26.026 79.328 1.00 38.88 316 VAL A C 1
ATOM 752 O O . VAL A 1 107 ? 61.155 24.864 79.538 1.00 38.33 316 VAL A O 1
ATOM 756 N N . LEU A 1 108 ? 60.159 26.402 78.208 1.00 39.66 317 LEU A N 1
ATOM 757 C CA . LEU A 1 108 ? 59.826 25.443 77.151 1.00 41.21 317 LEU A CA 1
ATOM 758 C C . LEU A 1 108 ? 60.706 25.638 75.915 1.00 41.99 317 LEU A C 1
ATOM 759 O O . LEU A 1 108 ? 60.880 26.762 75.438 1.00 40.79 317 LEU A O 1
ATOM 764 N N . ASP A 1 109 ? 61.298 24.540 75.440 1.00 45.50 318 ASP A N 1
ATOM 765 C CA . ASP A 1 109 ? 61.989 24.520 74.156 1.00 47.21 318 ASP A CA 1
ATOM 766 C C . ASP A 1 109 ? 60.928 24.508 73.065 1.00 47.00 318 ASP A C 1
ATOM 767 O O . ASP A 1 109 ? 59.826 23.990 73.250 1.00 46.64 318 ASP A O 1
ATOM 772 N N . ARG A 1 110 ? 61.278 25.067 71.917 1.00 47.62 319 ARG A N 1
ATOM 773 C CA . ARG A 1 110 ? 60.384 25.110 70.774 1.00 46.25 319 ARG A CA 1
ATOM 774 C C . ARG A 1 110 ? 59.756 23.737 70.466 1.00 48.24 319 ARG A C 1
ATOM 775 O O . ARG A 1 110 ? 58.549 23.644 70.226 1.00 48.35 319 ARG A O 1
ATOM 783 N N . ASP A 1 111 ? 60.577 22.682 70.506 1.00 45.14 320 ASP A N 1
ATOM 784 C CA . ASP A 1 111 ? 60.151 21.307 70.176 1.00 47.53 320 ASP A CA 1
ATOM 785 C C . ASP A 1 111 ? 59.149 20.686 71.149 1.00 47.30 320 ASP A C 1
ATOM 786 O O . ASP A 1 111 ? 58.492 19.701 70.815 1.00 45.62 320 ASP A O 1
ATOM 791 N N . GLU A 1 112 ? 59.029 21.248 72.349 1.00 47.31 321 GLU A N 1
ATOM 792 C CA . GLU A 1 112 ? 58.023 20.781 73.306 1.00 47.90 321 GLU A CA 1
ATOM 793 C C . GLU A 1 112 ? 56.604 21.205 72.910 1.00 46.48 321 GLU A C 1
ATOM 794 O O . GLU A 1 112 ? 55.635 20.742 73.509 1.00 47.77 321 GLU A O 1
ATOM 800 N N . GLY A 1 113 ? 56.487 22.063 71.894 1.00 45.49 322 GLY A N 1
ATOM 801 C CA . GLY A 1 113 ? 55.191 22.432 71.326 1.00 45.45 322 GLY A CA 1
ATOM 802 C C . GLY A 1 113 ? 54.524 21.288 70.582 1.00 47.52 322 GLY A C 1
ATOM 803 O O . GLY A 1 113 ? 53.340 21.340 70.280 1.00 48.64 322 GLY A O 1
ATOM 804 N N . LYS A 1 114 ? 55.286 20.243 70.290 1.00 49.23 323 LYS A N 1
ATOM 805 C CA . LYS A 1 114 ? 54.731 19.038 69.674 1.00 53.62 323 LYS A CA 1
ATOM 806 C C . LYS A 1 114 ? 53.793 18.272 70.634 1.00 53.77 323 LYS A C 1
ATOM 807 O O . LYS A 1 114 ? 52.984 17.454 70.195 1.00 52.86 323 LYS A O 1
ATOM 813 N N . CYS A 1 115 ? 53.893 18.562 71.933 1.00 54.00 324 CYS A N 1
ATOM 814 C CA . CYS A 1 115 ? 53.025 17.961 72.953 1.00 53.93 324 CYS A CA 1
ATOM 815 C C . CYS A 1 115 ? 51.541 18.302 72.784 1.00 50.61 324 CYS A C 1
ATOM 816 O O . CYS A 1 115 ? 50.687 17.487 73.097 1.00 51.54 324 CYS A O 1
ATOM 819 N N . VAL A 1 116 ? 51.235 19.509 72.315 1.00 46.23 325 VAL A N 1
ATOM 820 C CA . VAL A 1 116 ? 49.847 19.958 72.204 1.00 43.73 325 VAL A CA 1
ATOM 821 C C . VAL A 1 116 ? 49.458 20.234 70.749 1.00 43.36 325 VAL A C 1
ATOM 822 O O . VAL A 1 116 ? 50.153 20.965 70.034 1.00 42.00 325 VAL A O 1
ATOM 826 N N . GLU A 1 117 ? 48.334 19.660 70.321 1.00 42.41 326 GLU A N 1
ATOM 827 C CA . GLU A 1 117 ? 47.802 19.910 68.985 1.00 43.03 326 GLU A CA 1
ATOM 828 C C . GLU A 1 117 ? 47.658 21.417 68.776 1.00 42.50 326 GLU A C 1
ATOM 829 O O . GLU A 1 117 ? 47.093 22.106 69.617 1.00 41.11 326 GLU A O 1
ATOM 835 N N . GLY A 1 118 ? 48.215 21.914 67.673 1.00 41.56 327 GLY A N 1
ATOM 836 C CA . GLY A 1 118 ? 48.041 23.300 67.257 1.00 43.32 327 GLY A CA 1
ATOM 837 C C . GLY A 1 118 ? 48.914 24.312 67.976 1.00 42.59 327 GLY A C 1
ATOM 838 O O . GLY A 1 118 ? 48.934 25.492 67.605 1.00 45.00 327 GLY A O 1
ATOM 839 N N . ILE A 1 119 ? 49.653 23.885 68.997 1.00 40.39 328 ILE A N 1
ATOM 840 C CA . ILE A 1 119 ? 50.403 24.855 69.809 1.00 39.40 328 ILE A CA 1
ATOM 841 C C . ILE A 1 119 ? 51.745 25.220 69.158 1.00 39.83 328 ILE A C 1
ATOM 842 O O . ILE A 1 119 ? 52.246 26.313 69.376 1.00 38.65 328 ILE A O 1
ATOM 847 N N . LEU A 1 120 ? 52.324 24.324 68.353 1.00 39.07 329 LEU A N 1
ATOM 848 C CA . LEU A 1 120 ? 53.644 24.583 67.768 1.00 41.55 329 LEU A CA 1
ATOM 849 C C . LEU A 1 120 ? 53.652 25.823 66.866 1.00 42.17 329 LEU A C 1
ATOM 850 O O . LEU A 1 120 ? 54.579 26.640 66.930 1.00 41.77 329 LEU A O 1
ATOM 855 N N . GLU A 1 121 ? 52.616 25.975 66.043 1.00 40.90 330 GLU A N 1
ATOM 856 C CA . GLU A 1 121 ? 52.477 27.166 65.196 1.00 43.62 330 GLU A CA 1
ATOM 857 C C . GLU A 1 121 ? 52.488 28.453 66.028 1.00 41.43 330 GLU A C 1
ATOM 858 O O . GLU A 1 121 ? 53.128 29.448 65.666 1.00 40.98 330 GLU A O 1
ATOM 864 N N . ILE A 1 122 ? 51.797 28.413 67.163 1.00 39.46 331 ILE A N 1
ATOM 865 C CA . ILE A 1 122 ? 51.737 29.547 68.086 1.00 38.80 331 ILE A CA 1
ATOM 866 C C . ILE A 1 122 ? 53.096 29.799 68.754 1.00 37.43 331 ILE A C 1
ATOM 867 O O . ILE A 1 122 ? 53.529 30.939 68.837 1.00 34.87 331 ILE A O 1
ATOM 872 N N . PHE A 1 123 ? 53.767 28.737 69.200 1.00 38.25 332 PHE A N 1
ATOM 873 C CA . PHE A 1 123 ? 55.124 28.872 69.761 1.00 37.60 332 PHE A CA 1
ATOM 874 C C . PHE A 1 123 ? 56.058 29.512 68.745 1.00 38.18 332 PHE A C 1
ATOM 875 O O . PHE A 1 123 ? 56.851 30.396 69.088 1.00 36.36 332 PHE A O 1
ATOM 883 N N . ASP A 1 124 ? 55.982 29.071 67.492 1.00 37.68 333 ASP A N 1
ATOM 884 C CA . ASP A 1 124 ? 56.885 29.602 66.478 1.00 39.28 333 ASP A CA 1
ATOM 885 C C . ASP A 1 124 ? 56.627 31.065 66.240 1.00 37.01 333 ASP A C 1
ATOM 886 O O . ASP A 1 124 ? 57.560 31.828 66.052 1.00 39.53 333 ASP A O 1
ATOM 891 N N . MET A 1 125 ? 55.357 31.461 66.251 1.00 38.37 334 MET A N 1
ATOM 892 C CA . MET A 1 125 ? 55.012 32.877 66.100 1.00 39.88 334 MET A CA 1
ATOM 893 C C . MET A 1 125 ? 55.531 33.698 67.269 1.00 37.51 334 MET A C 1
ATOM 894 O O . MET A 1 125 ? 56.104 34.778 67.081 1.00 39.09 334 MET A O 1
ATOM 899 N N . LEU A 1 126 ? 55.343 33.193 68.488 1.00 37.79 335 LEU A N 1
ATOM 900 C CA . LEU A 1 126 ? 55.856 33.865 69.680 1.00 36.33 335 LEU A CA 1
ATOM 901 C C . LEU A 1 126 ? 57.385 33.953 69.673 1.00 38.16 335 LEU A C 1
ATOM 902 O O . LEU A 1 126 ? 57.954 34.999 69.976 1.00 38.71 335 LEU A O 1
ATOM 907 N N . LEU A 1 127 ? 58.046 32.874 69.283 1.00 38.44 336 LEU A N 1
ATOM 908 C CA . LEU A 1 127 ? 59.511 32.914 69.153 1.00 35.63 336 LEU A CA 1
ATOM 909 C C . LEU A 1 127 ? 60.013 33.873 68.077 1.00 38.10 336 LEU A C 1
ATOM 910 O O . LEU A 1 127 ? 61.022 34.564 68.272 1.00 37.84 336 LEU A O 1
ATOM 915 N N . ALA A 1 128 ? 59.324 33.917 66.938 1.00 40.43 337 ALA A N 1
ATOM 916 C CA . ALA A 1 128 ? 59.729 34.819 65.849 1.00 39.86 337 ALA A CA 1
ATOM 917 C C . ALA A 1 128 ? 59.590 36.269 66.284 1.00 38.26 337 ALA A C 1
ATOM 918 O O . ALA A 1 128 ? 60.459 37.079 65.996 1.00 39.51 337 ALA A O 1
ATOM 920 N N . THR A 1 129 ? 58.495 36.616 66.950 1.00 38.73 338 THR A N 1
ATOM 921 C CA . THR A 1 129 ? 58.299 37.978 67.390 1.00 39.19 338 THR A CA 1
ATOM 922 C C . THR A 1 129 ? 59.323 38.368 68.444 1.00 37.68 338 THR A C 1
ATOM 923 O O . THR A 1 129 ? 59.853 39.483 68.415 1.00 39.40 338 THR A O 1
ATOM 927 N N . THR A 1 130 ? 59.607 37.441 69.365 1.00 38.45 339 THR A N 1
ATOM 928 C CA . THR A 1 130 ? 60.650 37.614 70.360 1.00 37.89 339 THR A CA 1
ATOM 929 C C . THR A 1 130 ? 61.982 37.899 69.675 1.00 38.80 339 THR A C 1
ATOM 930 O O . THR A 1 130 ? 62.710 38.792 70.081 1.00 37.86 339 THR A O 1
ATOM 934 N N . SER A 1 131 ? 62.263 37.162 68.604 1.00 38.29 340 SER A N 1
ATOM 935 C CA . SER A 1 131 ? 63.510 37.352 67.834 1.00 37.71 340 SER A CA 1
ATOM 936 C C . SER A 1 131 ? 63.592 38.742 67.217 1.00 37.78 340 SER A C 1
ATOM 937 O O . SER A 1 131 ? 64.669 39.337 67.190 1.00 39.29 340 SER A O 1
ATOM 940 N N . ARG A 1 132 ? 62.464 39.279 66.748 1.00 39.67 341 ARG A N 1
ATOM 941 C CA . ARG A 1 132 ? 62.449 40.632 66.192 1.00 42.40 341 ARG A CA 1
ATOM 942 C C . ARG A 1 132 ? 62.752 41.682 67.269 1.00 41.22 341 ARG A C 1
ATOM 943 O O . ARG A 1 132 ? 63.478 42.628 67.021 1.00 41.27 341 ARG A O 1
ATOM 957 N N . PHE A 1 133 ? 62.190 41.507 68.466 1.00 39.70 342 PHE A N 1
ATOM 958 C CA . PHE A 1 133 ? 62.472 42.384 69.597 1.00 40.39 342 PHE A CA 1
ATOM 959 C C . PHE A 1 133 ? 63.945 42.292 70.021 1.00 38.53 342 PHE A C 1
ATOM 960 O O . PHE A 1 133 ? 64.558 43.296 70.351 1.00 38.60 342 PHE A O 1
ATOM 968 N N . ARG A 1 134 ? 64.505 41.088 69.985 1.00 38.52 343 ARG A N 1
ATOM 969 C CA . ARG A 1 134 ? 65.922 40.891 70.244 1.00 38.19 343 ARG A CA 1
ATOM 970 C C . ARG A 1 134 ? 66.787 41.661 69.244 1.00 38.65 343 ARG A C 1
ATOM 971 O O . ARG A 1 134 ? 67.761 42.334 69.634 1.00 38.14 343 ARG A O 1
ATOM 979 N N . GLU A 1 135 ? 66.448 41.551 67.960 1.00 40.32 344 GLU A N 1
ATOM 980 C CA . GLU A 1 135 ? 67.215 42.199 66.880 1.00 40.93 344 GLU A CA 1
ATOM 981 C C . GLU A 1 135 ? 67.160 43.709 67.007 1.00 40.83 344 GLU A C 1
ATOM 982 O O . GLU A 1 135 ? 68.160 44.387 66.774 1.00 41.08 344 GLU A O 1
ATOM 988 N N . LEU A 1 136 ? 65.998 44.212 67.435 1.00 37.84 345 LEU A N 1
ATOM 989 C CA . LEU A 1 136 ? 65.811 45.627 67.724 1.00 41.58 345 LEU A CA 1
ATOM 990 C C . LEU A 1 136 ? 66.509 46.090 69.001 1.00 39.55 345 LEU A C 1
ATOM 991 O O . LEU A 1 136 ? 66.637 47.288 69.212 1.00 40.07 345 LEU A O 1
ATOM 996 N N . LYS A 1 137 ? 66.970 45.154 69.831 1.00 39.93 346 LYS A N 1
ATOM 997 C CA . LYS A 1 137 ? 67.558 45.457 71.125 1.00 40.42 346 LYS A CA 1
ATOM 998 C C . LYS A 1 137 ? 66.594 46.326 71.938 1.00 39.15 346 LYS A C 1
ATOM 999 O O . LYS A 1 137 ? 66.940 47.418 72.410 1.00 40.46 346 LYS A O 1
ATOM 1005 N N . LEU A 1 138 ? 65.396 45.790 72.102 1.00 39.55 347 LEU A N 1
ATOM 1006 C CA . LEU A 1 138 ? 64.340 46.431 72.875 1.00 38.49 347 LEU A CA 1
ATOM 1007 C C . LEU A 1 138 ? 64.852 46.787 74.260 1.00 38.40 347 LEU A C 1
ATOM 1008 O O . LEU A 1 138 ? 65.477 45.970 74.936 1.00 39.35 347 LEU A O 1
ATOM 1013 N N . GLN A 1 139 ? 64.619 48.030 74.654 1.00 38.73 348 GLN A N 1
ATOM 1014 C CA . GLN A 1 139 ? 65.083 48.543 75.936 1.00 38.75 348 GLN A CA 1
ATOM 1015 C C . GLN A 1 139 ? 64.075 48.312 77.035 1.00 37.95 348 GLN A C 1
ATOM 1016 O O . GLN A 1 139 ? 62.859 48.188 76.790 1.00 38.05 348 GLN A O 1
ATOM 1022 N N . HIS A 1 140 ? 64.569 48.313 78.274 1.00 38.92 349 HIS A N 1
ATOM 1023 C CA . HIS A 1 140 ? 63.666 48.221 79.444 1.00 39.87 349 HIS A CA 1
ATOM 1024 C C . HIS A 1 140 ? 62.582 49.294 79.391 1.00 37.96 349 HIS A C 1
ATOM 1025 O O . HIS A 1 140 ? 61.379 49.034 79.605 1.00 38.17 349 HIS A O 1
ATOM 1032 N N . LYS A 1 141 ? 63.008 50.531 79.141 1.00 39.07 350 LYS A N 1
ATOM 1033 C CA . LYS A 1 141 ? 62.070 51.638 79.137 1.00 37.88 350 LYS A CA 1
ATOM 1034 C C . LYS A 1 141 ? 61.059 51.521 77.991 1.00 40.76 350 LYS A C 1
ATOM 1035 O O . LYS A 1 141 ? 59.886 51.860 78.141 1.00 40.02 350 LYS A O 1
ATOM 1041 N N . GLU A 1 142 ? 61.503 51.003 76.843 1.00 38.17 351 GLU A N 1
ATOM 1042 C CA . GLU A 1 142 ? 60.589 50.770 75.737 1.00 37.30 351 GLU A CA 1
ATOM 1043 C C . GLU A 1 142 ? 59.569 49.699 76.018 1.00 38.55 351 GLU A C 1
ATOM 1044 O O . GLU A 1 142 ? 58.400 49.864 75.709 1.00 39.47 351 GLU A O 1
ATOM 1050 N N . TYR A 1 143 ? 60.016 48.602 76.619 1.00 40.46 352 TYR A N 1
ATOM 1051 C CA . TYR A 1 143 ? 59.123 47.521 77.013 1.00 39.44 352 TYR A CA 1
ATOM 1052 C C . TYR A 1 143 ? 58.009 48.036 77.903 1.00 37.20 352 TYR A C 1
ATOM 1053 O O . TYR A 1 143 ? 56.806 47.708 77.702 1.00 38.26 352 TYR A O 1
ATOM 1062 N N . LEU A 1 144 ? 58.393 48.818 78.908 1.00 37.64 353 LEU A N 1
ATOM 1063 C CA . LEU A 1 144 ? 57.396 49.370 79.826 1.00 38.62 353 LEU A CA 1
ATOM 1064 C C . LEU A 1 144 ? 56.349 50.190 79.066 1.00 39.50 353 LEU A C 1
ATOM 1065 O O . LEU A 1 144 ? 55.115 50.040 79.294 1.00 38.33 353 LEU A O 1
ATOM 1070 N N . CYS A 1 145 ? 56.824 51.089 78.212 1.00 38.70 354 CYS A N 1
ATOM 1071 C CA . CYS A 1 145 ? 55.917 51.884 77.397 1.00 38.07 354 CYS A CA 1
ATOM 1072 C C . CYS A 1 145 ? 55.018 51.058 76.509 1.00 38.80 354 CYS A C 1
ATOM 1073 O O . CYS A 1 145 ? 53.800 51.302 76.464 1.00 39.47 354 CYS A O 1
ATOM 1076 N N . VAL A 1 146 ? 55.565 50.098 75.776 1.00 40.78 355 VAL A N 1
ATOM 1077 C CA . VAL A 1 146 ? 54.723 49.372 74.814 1.00 42.25 355 VAL A CA 1
ATOM 1078 C C . VAL A 1 146 ? 53.686 48.489 75.519 1.00 38.93 355 VAL A C 1
ATOM 1079 O O . VAL A 1 146 ? 52.573 48.364 75.026 1.00 40.05 355 VAL A O 1
ATOM 1083 N N . LYS A 1 147 ? 54.012 47.925 76.689 1.00 39.30 356 LYS A N 1
ATOM 1084 C CA . LYS A 1 147 ? 53.028 47.162 77.434 1.00 38.53 356 LYS A CA 1
ATOM 1085 C C . LYS A 1 147 ? 51.857 48.026 77.888 1.00 38.20 356 LYS A C 1
ATOM 1086 O O . LYS A 1 147 ? 50.702 47.639 77.748 1.00 40.65 356 LYS A O 1
ATOM 1092 N N . ALA A 1 148 ? 52.136 49.220 78.392 1.00 38.71 357 ALA A N 1
ATOM 1093 C CA . ALA A 1 148 ? 51.075 50.171 78.733 1.00 38.78 357 ALA A CA 1
ATOM 1094 C C . ALA A 1 148 ? 50.267 50.656 77.511 1.00 38.81 357 ALA A C 1
ATOM 1095 O O . ALA A 1 148 ? 49.044 50.827 77.586 1.00 38.84 357 ALA A O 1
ATOM 1097 N N . MET A 1 149 ? 50.940 50.857 76.376 1.00 37.82 358 MET A N 1
ATOM 1098 C CA . MET A 1 149 ? 50.243 51.237 75.137 1.00 40.29 358 MET A CA 1
ATOM 1099 C C . MET A 1 149 ? 49.251 50.155 74.689 1.00 39.62 358 MET A C 1
ATOM 1100 O O . MET A 1 149 ? 48.151 50.466 74.225 1.00 40.94 358 MET A O 1
ATOM 1105 N N . ILE A 1 150 ? 49.640 48.897 74.843 1.00 39.16 359 ILE A N 1
ATOM 1106 C CA . ILE A 1 150 ? 48.755 47.800 74.557 1.00 40.77 359 ILE A CA 1
ATOM 1107 C C . ILE A 1 150 ? 47.468 47.924 75.393 1.00 40.15 359 ILE A C 1
ATOM 1108 O O . ILE A 1 150 ? 46.348 47.890 74.856 1.00 40.67 359 ILE A O 1
ATOM 1113 N N . LEU A 1 151 ? 47.616 48.076 76.697 1.00 38.86 360 LEU A N 1
ATOM 1114 C CA . LEU A 1 151 ? 46.455 48.210 77.594 1.00 39.00 360 LEU A CA 1
ATOM 1115 C C . LEU A 1 151 ? 45.576 49.387 77.212 1.00 37.87 360 LEU A C 1
ATOM 1116 O O . LEU A 1 151 ? 44.349 49.301 77.261 1.00 39.55 360 LEU A O 1
ATOM 1121 N N . LEU A 1 152 ? 46.208 50.498 76.836 1.00 37.56 361 LEU A N 1
ATOM 1122 C CA . LEU A 1 152 ? 45.493 51.750 76.594 1.00 38.20 361 LEU A CA 1
ATOM 1123 C C . LEU A 1 152 ? 44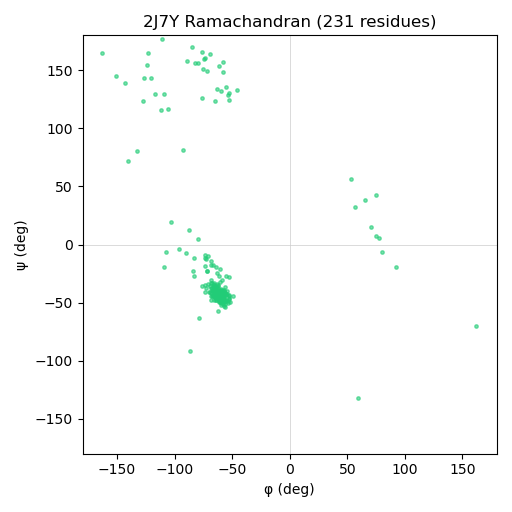.983 51.845 75.154 1.00 40.85 361 LEU A C 1
ATOM 1124 O O . LEU A 1 152 ? 44.529 52.902 74.708 1.00 39.64 361 LEU A O 1
ATOM 1129 N N . ASN A 1 153 ? 45.032 50.715 74.449 1.00 41.97 362 ASN A N 1
ATOM 1130 C CA . ASN A 1 153 ? 44.270 50.496 73.222 1.00 42.45 362 ASN A CA 1
ATOM 1131 C C . ASN A 1 153 ? 44.903 51.255 72.085 1.00 41.35 362 ASN A C 1
ATOM 1132 O O . ASN A 1 153 ? 44.226 51.851 71.264 1.00 42.40 362 ASN A O 1
ATOM 1137 N N . SER A 1 154 ? 46.224 51.206 72.033 1.00 38.62 363 SER A N 1
ATOM 1138 C CA . SER A 1 154 ? 46.931 51.668 70.849 1.00 44.93 363 SER A CA 1
ATOM 1139 C C . SER A 1 154 ? 46.446 50.951 69.552 1.00 44.28 363 SER A C 1
ATOM 1140 O O . SER A 1 154 ? 46.502 51.522 68.455 1.00 44.05 363 SER A O 1
ATOM 1144 N N . SER A 1 155 ? 45.939 49.718 69.680 1.00 41.54 364 SER A N 1
ATOM 1145 C CA . SER A 1 155 ? 45.281 49.011 68.554 1.00 43.61 364 SER A CA 1
ATOM 1146 C C . SER A 1 155 ? 44.023 49.702 68.045 1.00 43.48 364 SER A C 1
ATOM 1147 O O . SER A 1 155 ? 43.564 49.436 66.939 1.00 40.93 364 SER A O 1
ATOM 1150 N N . MET A 1 156 ? 43.388 50.500 68.905 1.00 43.84 365 MET A N 1
ATOM 1151 C CA . MET A 1 156 ? 42.185 51.231 68.563 1.00 43.86 365 MET A CA 1
ATOM 1152 C C . MET A 1 156 ? 40.993 50.312 68.275 1.00 41.76 365 MET A C 1
ATOM 1153 O O . MET A 1 156 ? 40.169 50.572 67.397 1.00 41.91 365 MET A O 1
ATOM 1160 N N . TYR A 1 157 ? 40.904 49.239 69.052 1.00 41.25 366 TYR A N 1
ATOM 1161 C CA . TYR A 1 157 ? 39.722 48.388 69.016 1.00 41.84 366 TYR A CA 1
ATOM 1162 C C . TYR A 1 157 ? 38.530 49.232 69.482 1.00 43.47 366 TYR A C 1
ATOM 1163 O O . TYR A 1 157 ? 38.656 49.960 70.459 1.00 45.67 366 TYR A O 1
ATOM 1172 N N . PRO A 1 158 ? 37.391 49.181 68.761 1.00 46.19 367 PRO A N 1
ATOM 1173 C CA . PRO A 1 158 ? 36.230 49.945 69.226 1.00 48.30 367 PRO A CA 1
ATOM 1174 C C . PRO A 1 158 ? 35.745 49.397 70.569 1.00 52.55 367 PRO A C 1
ATOM 1175 O O . PRO A 1 158 ? 35.462 48.201 70.682 1.00 57.21 367 PRO A O 1
ATOM 1179 N N . LEU A 1 159 ? 35.679 50.249 71.580 1.00 51.56 368 LEU A N 1
ATOM 1180 C CA . LEU A 1 159 ? 35.149 49.829 72.871 1.00 55.49 368 LEU A CA 1
ATOM 1181 C C . LEU A 1 159 ? 33.633 49.985 72.886 1.00 57.92 368 LEU A C 1
ATOM 1182 O O . LEU A 1 159 ? 32.924 48.988 72.996 1.00 63.35 368 LEU A O 1
ATOM 1187 N N . ALA A 1 166 ? 31.246 60.811 77.093 1.00 59.07 375 ALA A N 1
ATOM 1188 C CA . ALA A 1 166 ? 32.438 61.035 76.291 1.00 56.20 375 ALA A CA 1
ATOM 1189 C C . ALA A 1 166 ? 33.658 61.336 77.159 1.00 53.88 375 ALA A C 1
ATOM 1190 O O . ALA A 1 166 ? 34.781 61.199 76.688 1.00 51.05 375 ALA A O 1
ATOM 1192 N N . GLU A 1 167 ? 33.443 61.746 78.412 1.00 49.40 376 GLU A N 1
ATOM 1193 C CA . GLU A 1 167 ? 34.552 62.108 79.301 1.00 49.06 376 GLU A CA 1
ATOM 1194 C C . GLU A 1 167 ? 35.602 60.998 79.368 1.00 46.36 376 GLU A C 1
ATOM 1195 O O . GLU A 1 167 ? 36.800 61.265 79.285 1.00 43.93 376 GLU A O 1
ATOM 1198 N N . SER A 1 168 ? 35.152 59.757 79.533 1.00 44.49 377 SER A N 1
ATOM 1199 C CA . SER A 1 168 ? 36.093 58.626 79.638 1.00 43.08 377 SER A CA 1
ATOM 1200 C C . SER A 1 168 ? 36.900 58.404 78.361 1.00 43.44 377 SER A C 1
ATOM 1201 O O . SER A 1 168 ? 38.111 58.091 78.425 1.00 40.56 377 SER A O 1
ATOM 1204 N N . SER A 1 169 ? 36.257 58.553 77.200 1.00 43.64 378 SER A N 1
ATOM 1205 C CA . SER A 1 169 ? 36.957 58.345 75.921 1.00 46.16 378 SER A CA 1
ATOM 1206 C C . SER A 1 169 ? 38.009 59.426 75.714 1.00 44.53 378 SER A C 1
ATOM 1207 O O . SER A 1 169 ? 39.100 59.147 75.206 1.00 43.39 378 SER A O 1
ATOM 1210 N N . ARG A 1 170 ? 37.685 60.650 76.129 1.00 43.33 379 ARG A N 1
ATOM 1211 C CA . ARG A 1 170 ? 38.611 61.771 76.006 1.00 44.72 379 ARG A CA 1
ATOM 1212 C C . ARG A 1 170 ? 39.812 61.548 76.905 1.00 42.55 379 ARG A C 1
ATOM 1213 O O . ARG A 1 170 ? 40.962 61.735 76.483 1.00 42.26 379 ARG A O 1
ATOM 1216 N N . LYS A 1 171 ? 39.548 61.109 78.133 1.00 40.01 380 LYS A N 1
ATOM 1217 C CA . LYS A 1 171 ? 40.585 60.776 79.092 1.00 39.96 380 LYS A CA 1
ATOM 1218 C C . LYS A 1 171 ? 41.502 59.689 78.541 1.00 40.89 380 LYS A C 1
ATOM 1219 O O . LYS A 1 171 ? 42.713 59.800 78.644 1.00 40.33 380 LYS A O 1
ATOM 1225 N N . LEU A 1 172 ? 40.915 58.633 77.984 1.00 40.00 381 LEU A N 1
ATOM 1226 C CA . LEU A 1 172 ? 41.713 57.508 77.459 1.00 38.75 381 LEU A CA 1
ATOM 1227 C C . LEU A 1 172 ? 42.664 57.980 76.378 1.00 41.28 381 LEU A C 1
ATOM 1228 O O . LEU A 1 172 ? 43.825 57.583 76.349 1.00 40.31 381 LEU A O 1
ATOM 1233 N N . THR A 1 173 ? 42.158 58.822 75.479 1.00 41.24 382 THR A N 1
ATOM 1234 C CA . THR A 1 173 ? 43.002 59.393 74.412 1.00 41.75 382 THR A CA 1
ATOM 1235 C C . THR A 1 173 ? 44.208 60.133 75.005 1.00 39.34 382 THR A C 1
ATOM 1236 O O . THR A 1 173 ? 45.348 59.977 74.544 1.00 41.45 382 THR A O 1
ATOM 1240 N N . HIS A 1 174 ? 43.951 60.931 76.036 1.00 40.09 383 HIS A N 1
ATOM 1241 C CA . HIS A 1 174 ? 45.004 61.630 76.780 1.00 42.36 383 HIS A CA 1
ATOM 1242 C C . HIS A 1 174 ? 46.041 60.686 77.395 1.00 40.68 383 HIS A C 1
ATOM 1243 O O . HIS A 1 174 ? 47.259 60.945 77.347 1.00 39.63 383 HIS A O 1
ATOM 1255 N N . LEU A 1 175 ? 45.561 59.601 78.001 1.00 38.38 384 LEU A N 1
ATOM 1256 C CA . LEU A 1 175 ? 46.462 58.639 78.630 1.00 38.25 384 LEU A CA 1
ATOM 1257 C C . LEU A 1 175 ? 47.304 57.928 77.598 1.00 37.90 384 LEU A C 1
ATOM 1258 O O . LEU A 1 175 ? 48.508 57.743 77.804 1.00 41.57 384 LEU A O 1
ATOM 1263 N N . LEU A 1 176 ? 46.667 57.500 76.511 1.00 39.17 385 LEU A N 1
ATOM 1264 C CA . LEU A 1 176 ? 47.411 56.829 75.439 1.00 39.97 385 LEU A CA 1
ATOM 1265 C C . LEU A 1 176 ? 48.444 57.781 74.830 1.00 41.26 385 LEU A C 1
ATOM 1266 O O . LEU A 1 176 ? 49.617 57.390 74.623 1.00 43.12 385 LEU A O 1
ATOM 1271 N N . ASN A 1 177 ? 48.038 59.026 74.594 1.00 41.46 386 ASN A N 1
ATOM 1272 C CA . ASN A 1 177 ? 48.970 60.016 74.042 1.00 41.87 386 ASN A CA 1
ATOM 1273 C C . ASN A 1 177 ? 50.164 60.226 74.959 1.00 40.05 386 ASN A C 1
ATOM 1274 O O . ASN A 1 177 ? 51.291 60.397 74.498 1.00 39.96 386 ASN A O 1
ATOM 1279 N N . ALA A 1 178 ? 49.921 60.223 76.269 1.00 40.25 387 ALA A N 1
ATOM 1280 C CA . ALA A 1 178 ? 50.999 60.406 77.240 1.00 38.86 387 ALA A CA 1
ATOM 1281 C C . ALA A 1 178 ? 52.033 59.297 77.177 1.00 39.16 387 ALA A C 1
ATOM 1282 O O . ALA A 1 178 ? 53.238 59.567 77.198 1.00 38.72 387 ALA A O 1
ATOM 1284 N N . VAL A 1 179 ? 51.570 58.050 77.104 1.00 39.37 388 VAL A N 1
ATOM 1285 C CA . VAL A 1 179 ? 52.503 56.929 77.014 1.00 40.72 388 VAL A CA 1
ATOM 1286 C C . VAL A 1 179 ? 53.233 56.941 75.674 1.00 40.11 388 VAL A C 1
ATOM 1287 O O . VAL A 1 179 ? 54.426 56.652 75.629 1.00 41.21 388 VAL A O 1
ATOM 1291 N N . THR A 1 180 ? 52.541 57.306 74.602 1.00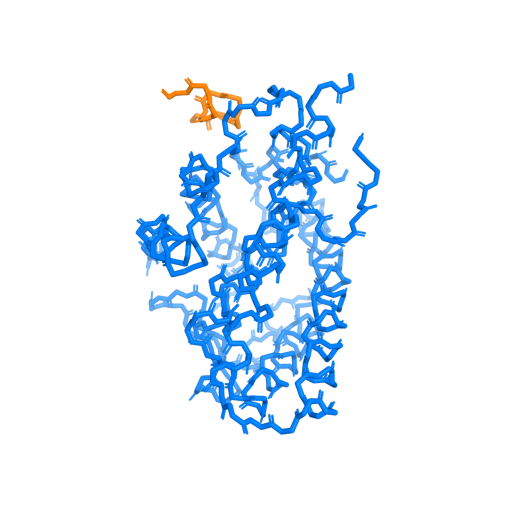 37.77 389 THR A N 1
ATOM 1292 C CA . THR A 1 180 ? 53.187 57.414 73.265 1.00 38.76 389 THR A CA 1
ATOM 1293 C C . THR A 1 180 ? 54.278 58.460 73.281 1.00 37.88 389 THR A C 1
ATOM 1294 O O . THR A 1 180 ? 55.377 58.223 72.796 1.00 39.00 389 THR A O 1
ATOM 1298 N N . ASP A 1 181 ? 53.970 59.608 73.878 1.00 38.68 390 ASP A N 1
ATOM 1299 C CA . ASP A 1 181 ? 54.961 60.693 74.068 1.00 37.56 390 ASP A CA 1
ATOM 1300 C C . ASP A 1 181 ? 56.167 60.164 74.838 1.00 36.96 390 ASP A C 1
ATOM 1301 O O . ASP A 1 181 ? 57.294 60.476 74.511 1.00 36.83 390 ASP A O 1
ATOM 1306 N N . ALA A 1 182 ? 55.933 59.355 75.870 1.00 39.85 391 ALA A N 1
ATOM 1307 C CA . ALA A 1 182 ? 57.037 58.793 76.653 1.00 39.28 391 ALA A CA 1
ATOM 1308 C C . ALA A 1 182 ? 57.916 57.838 75.829 1.00 38.99 391 ALA A C 1
ATOM 1309 O O . ALA A 1 182 ? 59.147 57.898 75.895 1.00 39.17 391 ALA A O 1
ATOM 1311 N N . LEU A 1 183 ? 57.276 57.004 75.033 1.00 39.25 392 LEU A N 1
ATOM 1312 C CA . LEU A 1 183 ? 57.991 56.139 74.071 1.00 37.93 392 LEU A CA 1
ATOM 1313 C C . LEU A 1 183 ? 58.844 56.942 73.079 1.00 38.33 392 LEU A C 1
ATOM 1314 O O . LEU A 1 183 ? 60.012 56.623 72.856 1.00 37.86 392 LEU A O 1
ATOM 1319 N N . VAL A 1 184 ? 58.270 57.997 72.502 1.00 38.36 393 VAL A N 1
ATOM 1320 C CA . VAL A 1 184 ? 59.032 58.889 71.628 1.00 37.77 393 VAL A CA 1
ATOM 1321 C C . VAL A 1 184 ? 60.241 59.494 72.338 1.00 35.59 393 VAL A C 1
ATOM 1322 O O . VAL A 1 184 ? 61.347 59.559 71.778 1.00 37.36 393 VAL A O 1
ATOM 1326 N N . TRP A 1 185 ? 60.027 59.936 73.578 1.00 38.96 394 TRP A N 1
ATOM 1327 C CA . TRP A 1 185 ? 61.095 60.476 74.418 1.00 40.36 394 TRP A CA 1
ATOM 1328 C C . TRP A 1 185 ? 62.231 59.449 74.677 1.00 38.34 394 TRP A C 1
ATOM 1329 O O . TRP A 1 185 ? 63.409 59.762 74.558 1.00 39.19 394 TRP A O 1
ATOM 1340 N N . VAL A 1 186 ? 61.851 58.227 74.991 1.00 40.37 395 VAL A N 1
ATOM 1341 C CA . VAL A 1 186 ? 62.813 57.146 75.225 1.00 40.77 395 VAL A CA 1
ATOM 1342 C C . VAL A 1 186 ? 63.652 56.919 73.982 1.00 38.32 395 VAL A C 1
ATOM 1343 O O . VAL A 1 186 ? 64.876 56.867 74.037 1.00 38.67 395 VAL A O 1
ATOM 1347 N N . ILE A 1 187 ? 62.983 56.812 72.844 1.00 39.54 396 ILE A N 1
ATOM 1348 C CA . ILE A 1 187 ? 63.679 56.599 71.580 1.00 40.21 396 ILE A CA 1
ATOM 1349 C C . ILE A 1 187 ? 64.635 57.749 71.270 1.00 39.14 396 ILE A C 1
ATOM 1350 O O . ILE A 1 187 ? 65.761 57.538 70.799 1.00 40.30 396 ILE A O 1
ATOM 1355 N N . ALA A 1 188 ? 64.194 58.976 71.553 1.00 39.30 397 ALA A N 1
ATOM 1356 C CA . ALA A 1 188 ? 64.998 60.169 71.305 1.00 39.76 397 ALA A CA 1
ATOM 1357 C C . ALA A 1 188 ? 66.312 60.178 72.108 1.00 43.14 397 ALA A C 1
ATOM 1358 O O . ALA A 1 188 ? 67.305 60.791 71.699 1.00 43.37 397 ALA A O 1
ATOM 1360 N N . LYS A 1 189 ? 66.314 59.500 73.248 1.00 43.02 398 LYS A N 1
ATOM 1361 C CA . LYS A 1 189 ? 67.492 59.424 74.120 1.00 45.15 398 LYS A CA 1
ATOM 1362 C C . LYS A 1 189 ? 68.585 58.543 73.534 1.00 49.56 398 LYS A C 1
ATOM 1363 O O . LYS A 1 189 ? 69.759 58.713 73.863 1.00 48.13 398 LYS A O 1
ATOM 1369 N N . SER A 1 190 ? 68.221 57.633 72.637 1.00 51.14 399 SER A N 1
ATOM 1370 C CA . SER A 1 190 ? 69.205 56.779 71.966 1.00 52.10 399 SER A CA 1
ATOM 1371 C C . SER A 1 190 ? 70.183 57.549 71.078 1.00 52.60 399 SER A C 1
ATOM 1372 O O . SER A 1 190 ? 71.254 57.044 70.745 1.00 58.32 399 SER A O 1
ATOM 1375 N N . GLY A 1 191 ? 69.832 58.772 70.687 1.00 50.76 400 GLY A N 1
ATOM 1376 C CA . GLY A 1 191 ? 70.722 59.607 69.904 1.00 51.84 400 GLY A CA 1
ATOM 1377 C C . GLY A 1 191 ? 70.854 59.228 68.437 1.00 51.26 400 GLY A C 1
ATOM 1378 O O . GLY A 1 191 ? 71.664 59.811 67.727 1.00 50.66 400 GLY A O 1
ATOM 1379 N N . ILE A 1 192 ? 70.043 58.274 67.961 1.00 49.11 401 ILE A N 1
ATOM 1380 C CA . ILE A 1 192 ? 70.091 57.877 66.555 1.00 48.83 401 ILE A CA 1
ATOM 1381 C C . ILE A 1 192 ? 69.383 58.971 65.744 1.00 45.13 401 ILE A C 1
ATOM 1382 O O . ILE A 1 192 ? 68.695 59.811 66.318 1.00 48.07 401 ILE A O 1
ATOM 1387 N N . SER A 1 193 ? 69.556 58.958 64.431 1.00 45.23 402 SER A N 1
ATOM 1388 C CA . SER A 1 193 ? 68.999 59.996 63.569 1.00 43.53 402 SER A CA 1
ATOM 1389 C C . SER A 1 193 ? 67.493 60.090 63.720 1.00 41.25 402 SER A C 1
ATOM 1390 O O . SER A 1 193 ? 66.835 59.111 64.109 1.00 40.89 402 SER A O 1
ATOM 1393 N N . SER A 1 194 ? 66.932 61.250 63.383 1.00 39.77 403 SER A N 1
ATOM 1394 C CA . SER A 1 194 ? 65.473 61.384 63.426 1.00 39.05 403 SER A CA 1
ATOM 1395 C C . SER A 1 194 ? 64.815 60.356 62.505 1.00 37.89 403 SER A C 1
ATOM 1396 O O . SER A 1 194 ? 63.749 59.815 62.841 1.00 38.52 403 SER A O 1
ATOM 1399 N N . GLN A 1 195 ? 65.427 60.126 61.338 1.00 39.60 404 GLN A N 1
ATOM 1400 C CA . GLN A 1 195 ? 64.923 59.098 60.403 1.00 38.55 404 GLN A CA 1
ATOM 1401 C C . GLN A 1 195 ? 64.856 57.743 61.091 1.00 37.65 404 GLN A C 1
ATOM 1402 O O . GLN A 1 195 ? 63.814 57.059 61.052 1.00 37.13 404 GLN A O 1
ATOM 1408 N N . GLN A 1 196 ? 65.959 57.346 61.724 1.00 38.19 405 GLN A N 1
ATOM 1409 C CA . GLN A 1 196 ? 66.003 56.050 62.422 1.00 40.54 405 GLN A CA 1
ATOM 1410 C C . GLN A 1 196 ? 65.064 55.951 63.635 1.00 37.75 405 GLN A C 1
ATOM 1411 O O . GLN A 1 196 ? 64.508 54.894 63.899 1.00 37.02 405 GLN A O 1
ATOM 1417 N N . GLN A 1 197 ? 64.850 57.060 64.350 1.00 35.86 406 GLN A N 1
ATOM 1418 C CA . GLN A 1 197 ? 63.899 57.116 65.439 1.00 37.49 406 GLN A CA 1
ATOM 1419 C C . GLN A 1 197 ? 62.468 56.858 64.962 1.00 35.38 406 GLN A C 1
ATOM 1420 O O . GLN A 1 197 ? 61.706 56.136 65.623 1.00 35.92 406 GLN A O 1
ATOM 1426 N N . SER A 1 198 ? 62.115 57.466 63.831 1.00 36.82 407 SER A N 1
ATOM 1427 C CA . SER A 1 198 ? 60.800 57.255 63.216 1.00 35.73 407 SER A CA 1
ATOM 1428 C C . SER A 1 198 ? 60.625 55.800 62.760 1.00 35.36 407 SER A C 1
ATOM 1429 O O . SER A 1 198 ? 59.603 55.166 63.037 1.00 35.71 407 SER A O 1
ATOM 1432 N N . VAL A 1 199 ? 61.638 55.262 62.111 1.00 35.89 408 VAL A N 1
ATOM 1433 C CA . VAL A 1 199 ? 61.558 53.865 61.652 1.00 35.08 408 VAL A CA 1
ATOM 1434 C C . VAL A 1 199 ? 61.425 52.884 62.831 1.00 34.90 408 VAL A C 1
ATOM 1435 O O . VAL A 1 199 ? 60.646 51.924 62.771 1.00 36.75 408 VAL A O 1
ATOM 1439 N N . ARG A 1 200 ? 62.166 53.123 63.894 1.00 37.07 409 ARG A N 1
ATOM 1440 C CA . ARG A 1 200 ? 62.103 52.287 65.097 1.00 38.55 409 ARG A CA 1
ATOM 1441 C C . ARG A 1 200 ? 60.702 52.311 65.699 1.00 37.05 409 ARG A C 1
ATOM 1442 O O . ARG A 1 200 ? 60.125 51.270 65.988 1.00 37.68 409 ARG A O 1
ATOM 1450 N N . LEU A 1 201 ? 60.126 53.501 65.835 1.00 36.64 410 LEU A N 1
ATOM 1451 C CA . LEU A 1 201 ? 58.761 53.618 66.316 1.00 37.35 410 LEU A CA 1
ATOM 1452 C C . LEU A 1 201 ? 57.780 52.867 65.424 1.00 36.67 410 LEU A C 1
ATOM 1453 O O . LEU A 1 201 ? 56.931 52.121 65.932 1.00 38.84 410 LEU A O 1
ATOM 1458 N N . ALA A 1 202 ? 57.856 53.072 64.115 1.00 36.65 411 ALA A N 1
ATOM 1459 C CA . ALA A 1 202 ? 57.036 52.302 63.190 1.00 37.14 411 ALA A CA 1
ATOM 1460 C C . ALA A 1 202 ? 57.180 50.791 63.398 1.00 37.76 411 ALA A C 1
ATOM 1461 O O . ALA A 1 202 ? 56.174 50.066 63.419 1.00 39.57 411 ALA A O 1
ATOM 1463 N N . ASN A 1 203 ? 58.412 50.313 63.520 1.00 38.47 412 ASN A N 1
ATOM 1464 C CA . ASN A 1 203 ? 58.655 48.869 63.643 1.00 39.53 412 ASN A CA 1
ATOM 1465 C C . ASN A 1 203 ? 58.026 48.334 64.937 1.00 39.77 412 ASN A C 1
ATOM 1466 O O . ASN A 1 203 ? 57.443 47.235 64.964 1.00 38.64 412 ASN A O 1
ATOM 1471 N N . LEU A 1 204 ? 58.157 49.102 66.007 1.00 38.23 413 LEU A N 1
ATOM 1472 C CA . LEU A 1 204 ? 57.575 48.711 67.322 1.00 38.98 413 LEU A CA 1
ATOM 1473 C C . LEU A 1 204 ? 56.067 48.649 67.233 1.00 39.22 413 LEU A C 1
ATOM 1474 O O . LEU A 1 204 ? 55.465 47.680 67.682 1.00 39.93 413 LEU A O 1
ATOM 1479 N N . LEU A 1 205 ? 55.449 49.663 66.634 1.00 38.54 414 LEU A N 1
ATOM 1480 C CA . LEU A 1 205 ? 53.990 49.683 66.505 1.00 38.42 414 LEU A CA 1
ATOM 1481 C C . LEU A 1 205 ? 53.484 48.542 65.635 1.00 38.31 414 LEU A C 1
ATOM 1482 O O . LEU A 1 205 ? 52.458 47.916 65.961 1.00 38.24 414 LEU A O 1
ATOM 1487 N N . MET A 1 206 ? 54.208 48.248 64.549 1.00 38.03 415 MET A N 1
ATOM 1488 C CA . MET A 1 206 ? 53.851 47.138 63.682 1.00 38.92 415 MET A CA 1
ATOM 1489 C C . MET A 1 206 ? 54.004 45.778 64.392 1.00 38.61 415 MET A C 1
ATOM 1490 O O . MET A 1 206 ? 53.144 44.898 64.225 1.00 38.89 415 MET A O 1
ATOM 1497 N N . LEU A 1 207 ? 55.016 45.645 65.224 1.00 38.61 416 LEU A N 1
ATOM 1498 C CA . LEU A 1 207 ? 55.130 44.452 66.088 1.00 38.04 416 LEU A CA 1
ATOM 1499 C C . LEU A 1 207 ? 53.969 44.311 67.082 1.00 39.75 416 LEU A C 1
ATOM 1500 O O . LEU A 1 207 ? 53.480 43.217 67.298 1.00 40.42 416 LEU A O 1
ATOM 1505 N N . LEU A 1 208 ? 53.511 45.416 67.672 1.00 40.65 417 LEU A N 1
ATOM 1506 C CA . LEU A 1 208 ? 52.331 45.351 68.535 1.00 40.55 417 LEU A CA 1
ATOM 1507 C C . LEU A 1 208 ? 51.093 44.869 67.774 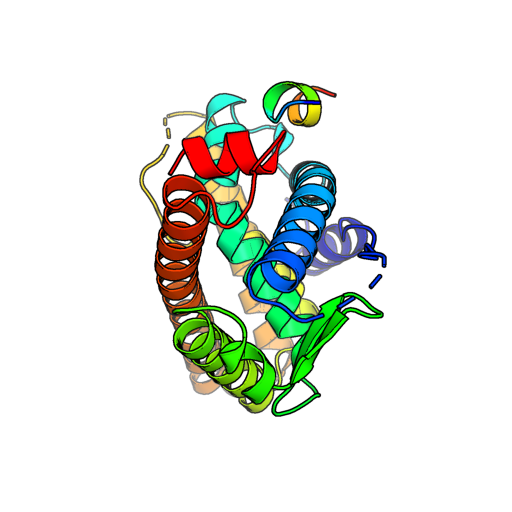1.00 42.19 417 LEU A C 1
ATOM 1508 O O . LEU A 1 208 ? 50.311 44.052 68.296 1.00 39.17 417 LEU A O 1
ATOM 1513 N N . SER A 1 209 ? 50.930 45.332 66.534 1.00 39.81 418 SER A N 1
ATOM 1514 C CA . SER A 1 209 ? 49.840 44.872 65.693 1.00 37.73 418 SER A CA 1
ATOM 1515 C C . SER A 1 209 ? 49.979 43.357 65.471 1.00 36.32 418 SER A C 1
ATOM 1516 O O . SER A 1 209 ? 49.004 42.592 65.537 1.00 37.93 418 SER A O 1
ATOM 1519 N N . HIS A 1 210 ? 51.202 42.900 65.245 1.00 38.09 419 HIS A N 1
ATOM 1520 C CA . HIS A 1 210 ? 51.416 41.482 65.068 1.00 38.52 419 HIS A CA 1
ATOM 1521 C C . HIS A 1 210 ? 51.074 40.682 66.340 1.00 39.71 419 HIS A C 1
ATOM 1522 O O . HIS A 1 210 ? 50.453 39.607 66.268 1.00 40.17 419 HIS A O 1
ATOM 1529 N N . VAL A 1 211 ? 51.467 41.196 67.488 1.00 38.92 420 VAL A N 1
ATOM 1530 C CA . VAL A 1 211 ? 51.113 40.541 68.771 1.00 39.72 420 VAL A CA 1
ATOM 1531 C C . VAL A 1 211 ? 49.589 40.388 68.922 1.00 38.27 420 VAL A C 1
ATOM 1532 O O . VAL A 1 211 ? 49.099 39.353 69.404 1.00 39.68 420 VAL A O 1
ATOM 1536 N N . ARG A 1 212 ? 48.845 41.407 68.503 1.00 37.70 421 ARG A N 1
ATOM 1537 C CA . ARG A 1 212 ? 47.374 41.324 68.495 1.00 38.12 421 ARG A CA 1
ATOM 1538 C C . ARG A 1 212 ? 46.887 40.145 67.675 1.00 40.83 421 ARG A C 1
ATOM 1539 O O . ARG A 1 212 ? 46.006 39.378 68.101 1.00 39.22 421 ARG A O 1
ATOM 1547 N N . HIS A 1 213 ? 47.449 39.985 66.480 1.00 38.88 422 HIS A N 1
ATOM 1548 C CA . HIS A 1 213 ? 47.116 38.846 65.655 1.00 37.98 422 HIS A CA 1
ATOM 1549 C C . HIS A 1 213 ? 47.461 37.510 66.310 1.00 37.39 422 HIS A C 1
ATOM 1550 O O . HIS A 1 213 ? 46.638 36.583 66.267 1.00 36.62 422 HIS A O 1
ATOM 1557 N N . ILE A 1 214 ? 48.642 37.396 66.909 1.00 39.19 423 ILE A N 1
ATOM 1558 C CA . ILE A 1 214 ? 49.006 36.15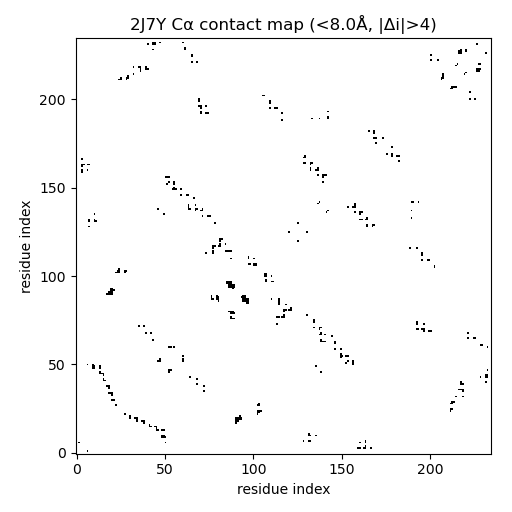7 67.622 1.00 38.03 423 ILE A CA 1
ATOM 1559 C C . ILE A 1 214 ? 48.050 35.901 68.792 1.00 40.09 423 ILE A C 1
ATOM 1560 O O . ILE A 1 214 ? 47.635 34.766 69.015 1.00 37.58 423 ILE A O 1
ATOM 1565 N N . SER A 1 215 ? 47.721 36.954 69.539 1.00 40.27 424 SER A N 1
ATOM 1566 C CA . SER A 1 215 ? 46.710 36.864 70.605 1.00 40.28 424 SER A CA 1
ATOM 1567 C C . SER A 1 215 ? 45.388 36.296 70.106 1.00 40.38 424 SER A C 1
ATOM 1568 O O . SER A 1 215 ? 44.842 35.351 70.718 1.00 39.90 424 SER A O 1
ATOM 1571 N N . ASN A 1 216 ? 44.853 36.837 69.007 1.00 37.91 425 ASN A N 1
ATOM 1572 C CA . ASN A 1 216 ? 43.611 36.273 68.421 1.00 38.23 425 ASN A CA 1
ATOM 1573 C C . ASN A 1 216 ? 43.726 34.770 68.165 1.00 39.68 425 ASN A C 1
ATOM 1574 O O . ASN A 1 216 ? 42.803 34.002 68.468 1.00 40.72 425 ASN A O 1
ATOM 1579 N N . LYS A 1 217 ? 44.859 34.346 67.607 1.00 39.71 426 LYS A N 1
ATOM 1580 C CA . LYS A 1 217 ? 45.124 32.927 67.344 1.00 38.61 426 LYS A CA 1
ATOM 1581 C C . LYS A 1 217 ? 45.207 32.100 68.635 1.00 39.11 426 LYS A C 1
ATOM 1582 O O . LYS A 1 217 ? 44.673 30.968 68.699 1.00 39.66 426 LYS A O 1
ATOM 1585 N N . GLY A 1 218 ? 45.877 32.652 69.647 1.00 39.71 427 GLY A N 1
ATOM 1586 C CA . GLY A 1 218 ? 46.049 31.997 70.940 1.00 40.88 427 GLY A CA 1
ATOM 1587 C C . GLY A 1 218 ? 44.727 31.803 71.651 1.00 41.68 427 GLY A C 1
ATOM 1588 O O . GLY A 1 218 ? 44.432 30.728 72.195 1.00 39.22 427 GLY A O 1
ATOM 1589 N N . MET A 1 219 ? 43.892 32.829 71.624 1.00 42.24 428 MET A N 1
ATOM 1590 C CA . MET A 1 219 ? 42.574 32.700 72.250 1.00 45.22 428 MET A CA 1
ATOM 1591 C C . MET A 1 219 ? 41.666 31.710 71.545 1.00 43.79 428 MET A C 1
ATOM 1592 O O . MET A 1 219 ? 40.932 30.964 72.201 1.00 44.34 428 MET A O 1
ATOM 1597 N N . GLU A 1 220 ? 41.714 31.701 70.217 1.00 41.94 429 GLU A N 1
ATOM 1598 C CA . GLU A 1 220 ? 41.004 30.695 69.427 1.00 42.98 429 GLU A CA 1
ATOM 1599 C C . GLU A 1 220 ? 41.470 29.292 69.829 1.00 40.14 429 GLU A C 1
ATOM 1600 O O . GLU A 1 220 ? 40.643 28.386 70.024 1.00 37.54 429 GLU A O 1
ATOM 1606 N N . HIS A 1 221 ? 42.784 29.114 69.981 1.00 38.18 430 HIS A N 1
ATOM 1607 C CA . HIS A 1 221 ? 43.335 27.806 70.380 1.00 40.61 430 HIS A CA 1
ATOM 1608 C C . HIS A 1 221 ? 42.917 27.385 71.808 1.00 39.54 430 HIS A C 1
ATOM 1609 O O . HIS A 1 221 ? 42.539 26.233 72.043 1.00 39.10 430 HIS A O 1
ATOM 1616 N N . LEU A 1 222 ? 42.985 28.316 72.753 1.00 40.69 431 LEU A N 1
ATOM 1617 C CA . LEU A 1 222 ? 42.533 28.055 74.127 1.00 43.04 431 LEU A CA 1
ATOM 1618 C C . LEU A 1 222 ? 41.059 27.639 74.131 1.00 43.29 431 LEU A C 1
ATOM 1619 O O . LEU A 1 222 ? 40.693 26.598 74.696 1.00 41.12 431 LEU A O 1
ATOM 1624 N N . LEU A 1 223 ? 40.216 28.433 73.476 1.00 42.14 432 LEU A N 1
ATOM 1625 C CA . LEU A 1 223 ? 38.790 28.078 73.351 1.00 44.04 432 LEU A CA 1
ATOM 1626 C C . LEU A 1 223 ? 38.573 26.695 72.721 1.00 43.59 432 LEU A C 1
ATOM 1627 O O . LEU A 1 223 ? 37.664 25.953 73.128 1.00 44.77 432 LEU A O 1
ATOM 1632 N N . SER A 1 224 ? 39.408 26.330 71.751 1.00 42.62 433 SER A N 1
ATOM 1633 C CA . SER A 1 224 ? 39.334 24.986 71.164 1.00 44.42 433 SER A CA 1
ATOM 1634 C C . SER A 1 224 ? 39.669 23.895 72.190 1.00 44.16 433 SER A C 1
ATOM 1635 O O . SER A 1 224 ? 38.939 22.891 72.307 1.00 45.91 433 SER A O 1
ATOM 1638 N N . MET A 1 225 ? 40.766 24.088 72.925 1.00 45.01 434 MET A N 1
ATOM 1639 C CA . MET A 1 225 ? 41.174 23.150 73.981 1.00 46.40 434 MET A CA 1
ATOM 1640 C C . MET A 1 225 ? 40.111 23.012 75.080 1.00 48.64 434 MET A C 1
ATOM 1641 O O . MET A 1 225 ? 39.878 21.913 75.592 1.00 46.95 434 MET A O 1
ATOM 1646 N N . LYS A 1 226 ? 39.470 24.123 75.438 1.00 50.56 435 LYS A N 1
ATOM 1647 C CA . LYS A 1 226 ? 38.341 24.097 76.375 1.00 52.15 435 LYS A CA 1
ATOM 1648 C C . LYS A 1 226 ? 37.193 23.268 75.793 1.00 52.70 435 LYS A C 1
ATOM 1649 O O . LYS A 1 226 ? 36.760 22.286 76.396 1.00 50.13 435 LYS A O 1
ATOM 1655 N N . CYS A 1 227 ? 36.734 23.666 74.608 1.00 54.68 436 CYS A N 1
ATOM 1656 C CA . CYS A 1 227 ? 35.591 23.038 73.930 1.00 53.32 436 CYS A CA 1
ATOM 1657 C C . CYS A 1 227 ? 35.781 21.533 73.707 1.00 51.26 436 CYS A C 1
ATOM 1658 O O . CYS A 1 227 ? 34.832 20.760 73.861 1.00 50.95 436 CYS A O 1
ATOM 1662 N N . LYS A 1 228 ? 37.000 21.123 73.360 1.00 49.79 437 LYS A N 1
ATOM 1663 C CA . LYS A 1 228 ? 37.349 19.705 73.195 1.00 51.68 437 LYS A CA 1
ATOM 1664 C C . LYS A 1 228 ? 37.622 18.970 74.523 1.00 50.25 437 LYS A C 1
ATOM 1665 O O . LYS A 1 228 ? 38.021 17.800 74.508 1.00 50.79 437 LYS A O 1
ATOM 1671 N N . ASN A 1 229 ? 37.422 19.649 75.655 1.00 49.24 438 ASN A N 1
ATOM 1672 C CA . ASN A 1 229 ? 37.649 19.073 76.994 1.00 49.49 438 ASN A CA 1
ATOM 1673 C C . ASN A 1 229 ? 39.069 18.546 77.206 1.00 49.70 438 ASN A C 1
ATOM 1674 O O . ASN A 1 229 ? 39.284 17.573 77.940 1.00 47.66 438 ASN A O 1
ATOM 1679 N N . VAL A 1 230 ? 40.031 19.198 76.556 1.00 48.91 439 VAL A N 1
ATOM 1680 C CA . VAL A 1 230 ? 41.442 18.886 76.739 1.00 49.81 439 VAL A CA 1
ATOM 1681 C C . VAL A 1 230 ? 41.918 19.470 78.072 1.00 50.04 439 VAL A C 1
ATOM 1682 O O . VAL A 1 230 ? 42.754 18.872 78.759 1.00 50.66 439 VAL A O 1
ATOM 1686 N N . VAL A 1 231 ? 41.380 20.638 78.424 1.00 49.01 440 VAL A N 1
ATOM 1687 C CA . VAL A 1 231 ? 41.675 21.284 79.700 1.00 49.99 440 VAL A CA 1
ATOM 1688 C C . VAL A 1 231 ? 40.424 21.979 80.247 1.00 49.57 440 VAL A C 1
ATOM 1689 O O . VAL A 1 231 ? 39.678 22.613 79.481 1.00 45.58 440 VAL A O 1
ATOM 1693 N N . PRO A 1 232 ? 40.199 21.877 81.575 1.00 48.73 441 PRO A N 1
ATOM 1694 C CA . PRO A 1 232 ? 39.178 22.717 82.200 1.00 49.23 441 PRO A CA 1
ATOM 1695 C C . PRO A 1 232 ? 39.656 24.172 82.259 1.00 49.56 441 PRO A C 1
ATOM 1696 O O . PRO A 1 232 ? 40.863 24.414 82.340 1.00 50.76 441 PRO A O 1
ATOM 1700 N N . VAL A 1 233 ? 38.726 25.122 82.198 1.00 48.66 442 VAL A N 1
ATOM 1701 C CA . VAL A 1 233 ? 39.048 26.543 82.385 1.00 49.41 442 VAL A CA 1
ATOM 1702 C C . VAL A 1 233 ? 38.123 27.112 83.461 1.00 49.61 442 VAL A C 1
ATOM 1703 O O . VAL A 1 233 ? 36.889 27.001 83.361 1.00 46.43 442 VAL A O 1
ATOM 1707 N N . TYR A 1 234 ? 38.731 27.682 84.500 1.00 48.78 443 TYR A N 1
ATOM 1708 C CA . TYR A 1 234 ? 38.011 28.186 85.665 1.00 49.05 443 TYR A CA 1
ATOM 1709 C C . TYR A 1 234 ? 38.289 29.665 85.929 1.00 49.63 443 TYR A C 1
ATOM 1710 O O . TYR A 1 234 ? 39.239 30.235 85.392 1.00 45.75 443 TYR A O 1
ATOM 1719 N N . ASP A 1 235 ? 37.427 30.252 86.759 1.00 48.40 444 ASP A N 1
ATOM 1720 C CA . ASP A 1 235 ? 37.698 31.502 87.471 1.00 47.90 444 ASP A CA 1
ATOM 1721 C C . ASP A 1 235 ? 37.993 32.665 86.520 1.00 45.11 444 ASP A C 1
ATOM 1722 O O . ASP A 1 235 ? 37.267 32.861 85.547 1.00 44.07 444 ASP A O 1
ATOM 1727 N N . LEU A 1 236 ? 39.058 33.422 86.775 1.00 45.21 445 LEU A N 1
ATOM 1728 C CA . LEU A 1 236 ? 39.298 34.648 86.028 1.00 43.78 445 LEU A CA 1
ATOM 1729 C C . LEU A 1 236 ? 39.617 34.377 84.549 1.00 44.52 445 LEU A C 1
ATOM 1730 O O . LEU A 1 236 ? 39.143 35.092 83.669 1.00 44.12 445 LEU A O 1
ATOM 1735 N N . LEU A 1 237 ? 40.401 33.337 84.267 1.00 42.92 446 LEU A N 1
ATOM 1736 C CA . LEU A 1 237 ? 40.715 32.990 82.878 1.00 43.96 446 LEU A CA 1
ATOM 1737 C C . LEU A 1 237 ? 39.431 32.647 82.127 1.00 45.92 446 LEU A C 1
ATOM 1738 O O . LEU A 1 237 ? 39.245 33.033 80.977 1.00 46.43 446 LEU A O 1
ATOM 1743 N N . LEU A 1 238 ? 38.556 31.909 82.786 1.00 46.64 447 LEU A N 1
ATOM 1744 C CA . LEU A 1 238 ? 37.258 31.578 82.199 1.00 50.24 447 LEU A CA 1
ATOM 1745 C C . LEU A 1 238 ? 36.524 32.859 81.830 1.00 49.68 447 LEU A C 1
ATOM 1746 O O . LEU A 1 238 ? 36.107 33.024 80.679 1.00 49.38 447 LEU A O 1
ATOM 1751 N N . GLU A 1 239 ? 36.390 33.762 82.804 1.00 49.33 448 GLU A N 1
ATOM 1752 C CA . GLU A 1 239 ? 35.726 35.060 82.590 1.00 50.64 448 GLU A CA 1
ATOM 1753 C C . GLU A 1 239 ? 36.304 35.849 81.402 1.00 51.01 448 GLU A C 1
ATOM 1754 O O . GLU A 1 239 ? 35.548 36.385 80.587 1.00 50.23 448 GLU A O 1
ATOM 1760 N N . MET A 1 240 ? 37.631 35.891 81.274 1.00 48.27 449 MET A N 1
ATOM 1761 C CA . MET A 1 240 ? 38.279 36.620 80.173 1.00 50.85 449 MET A CA 1
ATOM 1762 C C . MET A 1 240 ? 38.140 35.882 78.841 1.00 54.35 449 MET A C 1
ATOM 1763 O O . MET A 1 240 ? 38.015 36.508 77.788 1.00 55.22 449 MET A O 1
ATOM 1768 N N . LEU A 1 241 ? 38.167 34.554 78.895 1.00 57.57 450 LEU A N 1
ATOM 1769 C CA . LEU A 1 241 ? 38.011 33.745 77.694 1.00 59.59 450 LEU A CA 1
ATOM 1770 C C . LEU A 1 241 ? 36.575 33.882 77.163 1.00 60.34 450 LEU A C 1
ATOM 1771 O O . LEU A 1 241 ? 36.371 34.146 75.973 1.00 61.80 450 LEU A O 1
ATOM 1776 N N . ASN A 1 242 ? 35.601 33.741 78.063 1.00 58.91 451 ASN A N 1
ATOM 1777 C CA . ASN A 1 242 ? 34.179 33.937 77.750 1.00 61.37 451 ASN A CA 1
ATOM 1778 C C . ASN A 1 242 ? 33.860 35.282 77.086 1.00 62.36 451 ASN A C 1
ATOM 1779 O O . ASN A 1 242 ? 32.888 35.385 76.343 1.00 62.89 451 ASN A O 1
ATOM 1784 N N . ALA A 1 243 ? 34.663 36.307 77.354 1.00 61.78 452 ALA A N 1
ATOM 1785 C CA . ALA A 1 243 ? 34.486 37.605 76.716 1.00 64.08 452 ALA A CA 1
ATOM 1786 C C . ALA A 1 243 ? 34.888 37.590 75.230 1.00 67.45 452 ALA A C 1
ATOM 1787 O O . ALA A 1 243 ? 34.426 38.434 74.458 1.00 68.88 452 ALA A O 1
ATOM 1789 N N . HIS A 1 244 ? 35.744 36.646 74.832 1.00 69.24 453 HIS A N 1
ATOM 1790 C CA . HIS A 1 244 ? 36.108 36.474 73.416 1.00 70.94 453 HIS A CA 1
ATOM 1791 C C . HIS A 1 244 ? 35.072 35.610 72.693 1.00 71.79 453 HIS A C 1
ATOM 1792 O O . HIS A 1 244 ? 33.869 35.859 72.784 1.00 71.41 453 HIS A O 1
ATOM 1795 N N . GLN B 2 6 ? 38.181 35.934 93.201 1.00 68.82 343 GLN B N 1
ATOM 1796 C CA . GLN B 2 6 ? 37.594 37.262 92.856 1.00 66.86 343 GLN B CA 1
ATOM 1797 C C . GLN B 2 6 ? 37.475 37.443 91.337 1.00 62.01 343 GLN B C 1
ATOM 1798 O O . GLN B 2 6 ? 38.347 37.026 90.575 1.00 62.48 343 GLN B O 1
ATOM 1804 N N . SER B 2 7 ? 36.377 38.069 90.924 1.00 55.50 344 SER B N 1
ATOM 1805 C CA . SER B 2 7 ? 36.053 38.286 89.525 1.00 50.04 344 SER B CA 1
ATOM 1806 C C . SER B 2 7 ? 36.748 39.545 89.026 1.00 44.95 344 SER B C 1
ATOM 1807 O O . SER B 2 7 ? 37.270 40.318 89.820 1.00 44.92 344 SER B O 1
ATOM 1810 N N . LEU B 2 8 ? 36.723 39.762 87.715 1.00 42.90 345 LEU B N 1
ATOM 1811 C CA . LEU B 2 8 ? 37.263 40.975 87.127 1.00 38.62 345 LEU B CA 1
ATOM 1812 C C . LEU B 2 8 ? 36.720 42.246 87.778 1.00 36.13 345 LEU B C 1
ATOM 1813 O O . LEU B 2 8 ? 37.483 43.126 88.163 1.00 39.90 345 LEU B O 1
ATOM 1818 N N . ILE B 2 9 ? 35.398 42.351 87.935 1.00 40.12 346 ILE B N 1
ATOM 1819 C CA . ILE B 2 9 ? 34.838 43.558 88.524 1.00 38.58 346 ILE B CA 1
ATOM 1820 C C . ILE B 2 9 ? 35.289 43.762 89.977 1.00 39.45 346 ILE B C 1
ATOM 1821 O O . ILE B 2 9 ? 35.603 44.891 90.390 1.00 38.99 346 ILE B O 1
ATOM 1825 N N . ASN B 2 10 ? 35.329 42.681 90.750 1.00 39.49 347 ASN B N 1
ATOM 1826 C CA . ASN B 2 10 ? 35.694 42.777 92.161 1.00 39.38 347 ASN B CA 1
ATOM 1827 C C . ASN B 2 10 ? 37.158 43.178 92.311 1.00 39.00 347 ASN B C 1
ATOM 1828 O O . ASN B 2 10 ? 37.513 43.971 93.197 1.00 39.20 347 ASN B O 1
ATOM 1833 N N . LEU B 2 11 ? 37.981 42.622 91.443 1.00 36.84 348 LEU B N 1
ATOM 1834 C CA . LEU B 2 11 ? 39.407 42.967 91.378 1.00 36.80 348 LEU B CA 1
ATOM 1835 C C . LEU B 2 11 ? 39.613 44.419 90.987 1.00 38.85 348 LEU B C 1
ATOM 1836 O O . LEU B 2 11 ? 40.493 45.083 91.535 1.00 40.57 348 LEU B O 1
ATOM 1841 N N . LEU B 2 12 ? 38.790 44.934 90.065 1.00 37.77 349 LEU B N 1
ATOM 1842 C CA . LEU B 2 12 ? 38.908 46.337 89.645 1.00 37.52 349 LEU B CA 1
ATOM 1843 C C . LEU B 2 12 ? 38.413 47.290 90.729 1.00 40.97 349 LEU B C 1
ATOM 1844 O O . LEU B 2 12 ? 38.967 48.381 90.930 1.00 39.50 349 LEU B O 1
ATOM 1849 N N . ALA B 2 13 ? 37.356 46.878 91.416 1.00 40.28 350 ALA B N 1
ATOM 1850 C CA . ALA B 2 13 ? 36.716 47.709 92.430 1.00 45.32 350 ALA B CA 1
ATOM 1851 C C . ALA B 2 13 ? 37.419 47.593 93.778 1.00 51.65 350 ALA B C 1
ATOM 1852 O O . ALA B 2 13 ? 37.295 48.494 94.609 1.00 53.43 350 ALA B O 1
ATOM 1854 N N . ASP B 2 14 ? 38.143 46.486 93.986 1.00 56.24 351 ASP B N 1
ATOM 1855 C CA . ASP B 2 14 ? 38.888 46.229 95.238 1.00 61.30 351 ASP B CA 1
ATOM 1856 C C . ASP B 2 14 ? 39.966 47.290 95.491 1.00 63.51 351 ASP B C 1
ATOM 1857 O O . ASP B 2 14 ? 39.897 48.034 96.479 1.00 65.06 351 ASP B O 1
#

Solvent-accessible surface area: 11513 Å² total; per-residue (Å²): 155,84,39,43,80,98,10,8,116,47,2,94,141,2,61,45,86,132,19,106,15,135,116,83,58,45,42,0,7,93,28,26,11,81,4,10,34,89,33,0,62,62,8,1,30,8,0,58,123,2,38,15,0,81,114,6,49,85,100,20,12,20,99,1,0,56,19,4,1,24,6,9,20,11,1,7,6,2,52,78,0,15,102,97,93,39,82,1,32,25,2,68,127,11,68,2,60,86,84,55,0,142,47,3,115,46,8,46,123,14,3,50,51,6,20,45,2,0,25,99,2,64,114,37,157,13,88,135,83,3,12,16,0,0,10,0,2,11,0,1,15,30,64,144,110,109,67,125,90,19,70,92,59,18,77,101,18,24,77,30,3,40,95,0,0,68,57,7,4,49,136,67,66,60,57,90,122,91,42,69,66,35,40,46,50,0,67,126,23,12,61,70,0,38,109,0,1,70,38,8,16,124,23,12,60,39,5,68,104,121,130,34,5,71,12,142,109,4,2,50,65,1,0,98,49,86,147,44,3,68,75,26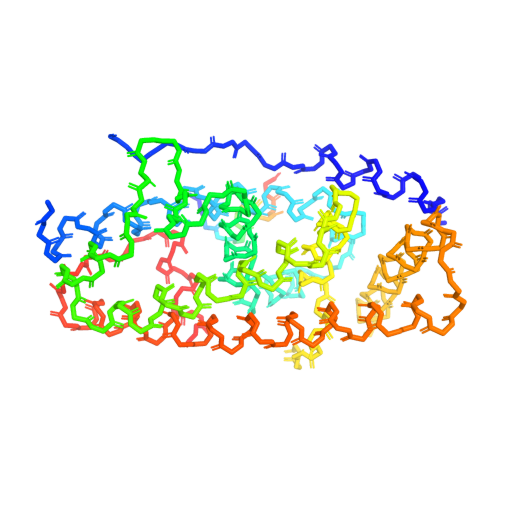,10,78,94

Radius of gyration: 17.62 Å; Cα contacts (8 Å, |Δi|>4): 262; chains: 2; bounding box: 38×50×35 Å

Organism: Rattus norvegicus (NCBI:txid10116)

B-factor: mean 43.87, std 7.63, range [25.72, 79.19]

Secondary structure (DSSP, 8-state):
---HHHHHHHHHHTPPPP------HHHHHHHHHHHHHHHHHHHHHHHHHSTTGGGS-HHHHHHHHHHHHHHHHHHHHHHHHTTSTTEEEEETTEEEEGGGGGGSTTHHHHHHHHHHHHHHHHHHT--HHHHHHHHHHHHTTTT-----HHHHHHHHHHHHHHHHHHHHHHHT---HHHHHHHHHHHHHHHHHHHHHHHHHHHHHHHHHHTTSS---HHHHHHHHT-/--HHHHHH-

Foldseek 3Di:
DDDLVRQLVLLVVLDFDADDQPDAQLRVLQSLLSLLVVVLVRVLSSQVSRPCLVVAPPQLNVQLCLQQVLLLLLLVQLVVCLPPQQWGCSHVVDIDGLVCLVNHPPRSVLSVLSRVLSPVCNVLVPDPSLSSLLSNLSSLPVVVDDRVVNVVSSVVSNVSSVVSNLVVLVVVVDDPVVSVVSSVVSSVSSVSSSVSSVSVLVVSVVCCVVVSYPHDDPRCVSSVSD/DDPVVVVVD

CATH classification: 1.10.565.10

InterPro domains:
  IPR000536 Nuclear hormone receptor, ligand-binding domain [PF00104] (285-481)
  IPR000536 Nuclear hormone receptor, ligand-binding domain [PS51843] (264-498)
  IPR000536 Nuclear hormone receptor, ligand-binding domain [SM00430] (300-469)
  IPR001628 Zinc finger, nuclear hormone receptor-type [PF00105] (148-216)
  IPR001628 Zinc finger, nuclear hormone receptor-type [PR00047] (149-165)
  IPR001628 Zinc finger, nuclear hormone receptor-type [PR00047] (165-180)
  IPR001628 Zinc finger, nuclear hormone receptor-type [PR00047] (198-206)
  IPR001628 Zinc finger, nuclear hormone receptor-type [PR00047] (206-214)
  IPR001628 Zinc finger, nuclear hormone receptor-type [PS00031] (149-175)
  IPR001628 Zinc finger, nuclear hormone receptor-type [PS51030] (146-221)
  IPR001628 Zinc finger, nuclear hormone receptor-type [SM00399] (146-217)
  IPR001723 Nuclear hormone receptor [PR00398] (210-220)
  IPR001723 Nuclear hormone receptor [PR00398] (301-322)
  IPR001723 Nuclear hormone receptor [PR00398] (322-338)
  IPR001723 Nuclear hormone receptor [PR00398] (390-405)
  IPR001723 Nuclear hormone receptor [PR00398] (457-474)
  IPR013088 Zinc finger, NHR/GATA-type [G3DSA:3.30.50.10] (140-248)
  IPR021064 Estrogen receptor beta-like, N-terminal [PF12497] (12-125)
  IPR024178 Estrogen receptor/oestrogen-related receptor [PIRSF002527] (24-524)
  IPR028355 Estrogen receptor beta/gamma [PIRSF500102] (13-526)